Protein AF-A0AAU5UPC1-F1 (afdb_monomer_lite)

Radius of gyration: 25.75 Å; chains: 1; bounding box: 54×35×97 Å

pLDDT: mean 83.38, std 19.71, range [31.41, 98.69]

Secondary structure (DSSP, 8-state):
---HHHHHHTTEEE-SSSSEEETTSSHHHHHHHHHHTHHHHHHHHSS-HHHHHHHHS--PPP---------------------------------PPPHHHHHHHHHHHHHHHHHHHHHHHTTTSPPPGGGTTTPPPHHHHHHHHHHHHHTT-SEEEEE-TTS-EEEEE------HHHHHHHHHHHHHHHHHTSGGGGGEEE--STT---EEE-SSTT--SSSHHHHHHHHHHHHHHHHH--

Structure (mmCIF, N/CA/C/O backbone):
data_AF-A0AAU5UPC1-F1
#
_entry.id   AF-A0AAU5UPC1-F1
#
loop_
_atom_site.group_PDB
_atom_site.id
_atom_site.type_symbol
_atom_site.label_atom_id
_atom_site.label_alt_id
_atom_site.label_comp_id
_atom_site.label_asym_id
_atom_site.label_entity_id
_atom_site.label_seq_id
_atom_site.pdbx_PDB_ins_code
_atom_site.Cartn_x
_atom_site.Cartn_y
_atom_site.Cartn_z
_atom_site.occupancy
_atom_site.B_iso_or_equiv
_atom_site.auth_seq_id
_atom_site.auth_comp_id
_atom_site.auth_asym_id
_atom_site.auth_atom_id
_atom_site.pdbx_PDB_model_num
ATOM 1 N N . MET A 1 1 ? -13.562 3.501 -3.422 1.00 70.81 1 MET A N 1
ATOM 2 C CA . MET A 1 1 ? -12.769 2.306 -3.068 1.00 70.81 1 MET A CA 1
ATOM 3 C C . MET A 1 1 ? -11.368 2.803 -2.852 1.00 70.81 1 MET A C 1
ATOM 5 O O . MET A 1 1 ? -10.776 3.317 -3.797 1.00 70.81 1 MET A O 1
ATOM 9 N N . SER A 1 2 ? -10.872 2.674 -1.628 1.00 82.94 2 SER A N 1
ATOM 10 C CA . SER A 1 2 ? -9.594 3.266 -1.262 1.00 82.94 2 SER A CA 1
ATOM 11 C C . SER A 1 2 ? -8.448 2.665 -2.067 1.00 82.94 2 SER A C 1
ATOM 13 O O . SER A 1 2 ? -8.321 1.445 -2.197 1.00 82.94 2 SER A O 1
ATOM 15 N N . THR A 1 3 ? -7.571 3.534 -2.568 1.00 91.19 3 THR A N 1
ATOM 16 C CA . THR A 1 3 ? -6.349 3.154 -3.284 1.00 91.19 3 THR A CA 1
ATOM 17 C C . THR A 1 3 ? -5.162 2.890 -2.351 1.00 91.19 3 THR A C 1
ATOM 19 O O . THR A 1 3 ? -4.040 2.744 -2.833 1.00 91.19 3 THR A O 1
ATOM 22 N N . LEU A 1 4 ? -5.378 2.798 -1.034 1.00 96.12 4 LEU A N 1
ATOM 23 C CA . LEU A 1 4 ? -4.320 2.710 -0.021 1.00 96.12 4 LEU A CA 1
ATOM 24 C C . LEU A 1 4 ? -3.355 1.538 -0.221 1.00 96.12 4 LEU A C 1
ATOM 26 O O . LEU A 1 4 ? -2.138 1.734 -0.212 1.00 96.12 4 LEU A O 1
ATOM 30 N N . ALA A 1 5 ? -3.862 0.329 -0.473 1.00 95.12 5 ALA A N 1
ATOM 31 C CA . ALA A 1 5 ? -3.009 -0.826 -0.764 1.00 95.12 5 ALA A CA 1
ATOM 32 C C . ALA A 1 5 ? -2.104 -0.579 -1.987 1.00 95.12 5 ALA A C 1
ATOM 34 O O . ALA A 1 5 ? -0.923 -0.933 -2.000 1.00 95.12 5 ALA A O 1
ATOM 35 N N . PHE A 1 6 ? -2.645 0.085 -3.009 1.00 93.81 6 PHE A N 1
ATOM 36 C CA . PHE A 1 6 ? -1.906 0.431 -4.215 1.00 93.81 6 PHE A CA 1
ATOM 37 C C . PHE A 1 6 ? -0.865 1.531 -3.955 1.00 93.81 6 PHE A C 1
ATOM 39 O O . PHE A 1 6 ? 0.280 1.402 -4.395 1.00 93.81 6 PHE A O 1
ATOM 46 N N . ALA A 1 7 ? -1.226 2.573 -3.200 1.00 96.00 7 ALA A N 1
ATOM 47 C CA . ALA A 1 7 ? -0.320 3.644 -2.790 1.00 96.00 7 ALA A CA 1
ATOM 48 C C . ALA A 1 7 ? 0.867 3.093 -1.985 1.00 96.00 7 ALA A C 1
ATOM 50 O O . ALA A 1 7 ? 2.016 3.440 -2.266 1.00 96.00 7 ALA A O 1
ATOM 51 N N . LEU A 1 8 ? 0.611 2.156 -1.064 1.00 97.81 8 LEU A N 1
ATOM 52 C CA . LEU A 1 8 ? 1.658 1.494 -0.292 1.00 97.81 8 LEU A CA 1
ATOM 53 C C . LEU A 1 8 ? 2.570 0.644 -1.185 1.00 97.81 8 LEU A C 1
ATOM 55 O O . LEU A 1 8 ? 3.794 0.747 -1.097 1.00 97.81 8 LEU A O 1
ATOM 59 N N . ALA A 1 9 ? 2.006 -0.164 -2.088 1.00 96.56 9 ALA A N 1
ATOM 60 C CA . ALA A 1 9 ? 2.795 -0.947 -3.039 1.00 96.56 9 ALA A CA 1
ATOM 61 C C . ALA A 1 9 ? 3.670 -0.058 -3.946 1.00 96.56 9 ALA A C 1
ATOM 63 O O . ALA A 1 9 ? 4.768 -0.469 -4.334 1.00 96.56 9 ALA A O 1
ATOM 64 N N . ALA A 1 10 ? 3.207 1.157 -4.262 1.00 95.31 10 ALA A N 1
ATOM 65 C CA . ALA A 1 10 ? 3.889 2.133 -5.109 1.00 95.31 10 ALA A CA 1
ATOM 66 C C . ALA A 1 10 ? 5.022 2.915 -4.414 1.00 95.31 10 ALA A C 1
ATOM 68 O O . ALA A 1 10 ? 5.717 3.681 -5.088 1.00 95.31 10 ALA A O 1
ATOM 69 N N . THR A 1 11 ? 5.257 2.697 -3.113 1.00 96.56 11 THR A N 1
ATOM 70 C CA . THR A 1 11 ? 6.424 3.252 -2.396 1.00 96.56 11 THR A CA 1
ATOM 71 C C . THR A 1 11 ? 7.754 2.689 -2.902 1.00 96.56 11 THR A C 1
ATOM 73 O O . THR A 1 11 ? 8.780 3.345 -2.772 1.00 96.56 11 THR A O 1
ATOM 76 N N . ILE A 1 12 ? 7.735 1.529 -3.567 1.00 94.50 12 ILE A N 1
ATOM 77 C CA . ILE A 1 12 ? 8.859 1.021 -4.359 1.00 94.50 12 ILE A CA 1
ATOM 78 C C . ILE A 1 12 ? 8.721 1.523 -5.799 1.00 94.50 12 ILE A C 1
ATOM 80 O O . ILE A 1 12 ? 7.792 1.148 -6.526 1.00 94.50 12 ILE A O 1
ATOM 84 N N . LYS A 1 13 ? 9.664 2.359 -6.240 1.00 91.00 13 LYS A N 1
ATOM 85 C CA . LYS A 1 13 ? 9.679 2.951 -7.587 1.00 91.00 13 LYS A CA 1
ATOM 86 C C . LYS A 1 13 ? 11.094 2.988 -8.160 1.00 91.00 13 LYS A C 1
ATOM 88 O O . LYS A 1 13 ? 12.065 2.796 -7.451 1.00 91.00 13 LYS A O 1
ATOM 93 N N . HIS A 1 14 ? 11.224 3.226 -9.460 1.00 87.19 14 HIS A N 1
ATOM 94 C CA . HIS A 1 14 ? 12.537 3.478 -10.059 1.00 87.19 14 HIS A CA 1
ATOM 95 C C . HIS A 1 14 ? 13.006 4.897 -9.697 1.00 87.19 14 HIS A C 1
ATOM 97 O O . HIS A 1 14 ? 12.183 5.815 -9.693 1.00 87.19 14 HIS A O 1
ATOM 103 N N . ASP A 1 15 ? 14.299 5.075 -9.427 1.00 84.62 15 ASP A N 1
ATOM 104 C CA . ASP A 1 15 ? 14.900 6.357 -9.009 1.00 84.62 15 ASP A CA 1
ATOM 105 C C . ASP A 1 15 ? 15.144 7.345 -10.168 1.00 84.62 15 ASP A C 1
ATOM 107 O O . ASP A 1 15 ? 15.276 8.543 -9.959 1.00 84.62 15 ASP A O 1
ATOM 111 N N . GLY A 1 16 ? 15.172 6.843 -11.403 1.00 80.25 16 GLY A N 1
ATOM 112 C CA . GLY A 1 16 ? 15.468 7.618 -12.616 1.00 80.25 16 GLY A CA 1
ATOM 113 C C . GLY A 1 16 ? 16.895 7.423 -13.137 1.00 80.25 16 GLY A C 1
ATOM 114 O O . GLY A 1 16 ? 17.142 7.665 -14.315 1.00 80.25 16 GLY A O 1
ATOM 115 N N . HIS A 1 17 ? 17.788 6.872 -12.317 1.00 77.25 17 HIS A N 1
ATOM 116 C CA . HIS A 1 17 ? 19.209 6.649 -12.598 1.00 77.25 17 HIS A CA 1
ATOM 117 C C . HIS A 1 17 ? 19.568 5.176 -12.828 1.00 77.25 17 HIS A C 1
ATOM 119 O O . HIS A 1 17 ? 20.690 4.856 -13.209 1.00 77.25 17 HIS A O 1
ATOM 125 N N . GLY A 1 18 ? 18.605 4.269 -12.686 1.00 72.88 18 GLY A N 1
ATOM 126 C CA . GLY A 1 18 ? 18.792 2.843 -12.952 1.00 72.88 18 GLY A CA 1
ATOM 127 C C . GLY A 1 18 ? 18.599 1.965 -11.726 1.00 72.88 18 GLY A C 1
ATOM 128 O O . GLY A 1 18 ? 18.645 0.745 -11.877 1.00 72.88 18 GLY A O 1
ATOM 129 N N . GLY A 1 19 ? 18.384 2.572 -10.559 1.00 84.12 19 GLY A N 1
ATOM 130 C CA . GLY A 1 19 ? 18.129 1.905 -9.296 1.00 84.12 19 GLY A CA 1
ATOM 131 C C . GLY A 1 19 ? 16.660 1.940 -8.883 1.00 84.12 19 GLY A C 1
ATOM 132 O O . GLY A 1 19 ? 15.756 2.377 -9.608 1.00 84.12 19 GLY A O 1
ATOM 133 N N . ILE A 1 20 ? 16.424 1.424 -7.682 1.00 88.56 20 ILE A N 1
ATOM 134 C CA . ILE A 1 20 ? 15.119 1.384 -7.032 1.00 88.56 20 ILE A CA 1
ATOM 135 C C . ILE A 1 20 ? 15.171 2.348 -5.850 1.00 88.56 20 ILE A C 1
ATOM 137 O O . ILE A 1 20 ? 16.032 2.223 -4.986 1.00 88.56 20 ILE A O 1
ATOM 141 N N . ALA A 1 21 ? 14.234 3.288 -5.822 1.00 91.56 21 ALA A N 1
ATOM 142 C CA . ALA A 1 21 ? 13.962 4.138 -4.678 1.00 91.56 21 ALA A CA 1
ATOM 143 C C . ALA A 1 21 ? 12.874 3.504 -3.807 1.00 91.56 21 ALA A C 1
ATOM 145 O O . ALA A 1 21 ? 11.845 3.035 -4.315 1.00 91.56 21 ALA A O 1
ATOM 146 N N . ASP A 1 22 ? 13.100 3.551 -2.501 1.00 95.06 22 ASP A N 1
ATOM 147 C CA . ASP A 1 22 ? 12.154 3.153 -1.472 1.00 95.06 22 ASP A CA 1
ATOM 148 C C . ASP A 1 22 ? 11.671 4.404 -0.722 1.00 95.06 22 ASP A C 1
ATOM 150 O O . ASP A 1 22 ? 12.455 5.072 -0.058 1.00 95.06 22 ASP A O 1
ATOM 154 N N . LEU A 1 23 ? 10.384 4.738 -0.850 1.00 95.75 23 LEU A N 1
ATOM 155 C CA . LEU A 1 23 ? 9.760 5.868 -0.146 1.00 95.75 23 LEU A CA 1
ATOM 156 C C . LEU A 1 23 ? 9.463 5.589 1.332 1.00 95.75 23 LEU A C 1
ATOM 158 O O . LEU A 1 23 ? 8.892 6.437 1.999 1.00 95.75 23 LEU A O 1
ATOM 162 N N . LEU A 1 24 ? 9.810 4.405 1.825 1.00 96.88 24 LEU A N 1
ATOM 163 C CA . LEU A 1 24 ? 9.784 4.028 3.233 1.00 96.88 24 LEU A CA 1
ATOM 164 C C . LEU A 1 24 ? 11.199 3.619 3.668 1.00 96.88 24 LEU A C 1
ATOM 166 O O . LEU A 1 24 ? 11.357 2.650 4.404 1.00 96.88 24 LEU A O 1
ATOM 170 N N . ALA A 1 25 ? 12.245 4.280 3.159 1.00 95.62 25 ALA A N 1
ATOM 171 C CA . ALA A 1 25 ? 13.626 3.929 3.491 1.00 95.62 25 ALA A CA 1
ATOM 172 C C . ALA A 1 25 ? 13.947 4.182 4.973 1.00 95.62 25 ALA A C 1
ATOM 174 O O . ALA A 1 25 ? 14.698 3.416 5.577 1.00 95.62 25 ALA A O 1
ATOM 175 N N . THR A 1 26 ? 13.352 5.219 5.565 1.00 96.81 26 THR A N 1
ATOM 176 C CA . THR A 1 26 ? 13.566 5.611 6.964 1.00 96.81 26 THR A CA 1
ATOM 177 C C . THR A 1 26 ? 12.246 5.787 7.727 1.00 96.81 26 THR A C 1
ATOM 179 O O . THR A 1 26 ? 11.191 5.942 7.101 1.00 96.81 26 THR A O 1
ATOM 182 N N . PRO A 1 27 ? 12.281 5.834 9.075 1.00 97.12 27 PRO A N 1
ATOM 183 C CA . PRO A 1 27 ? 11.110 6.197 9.871 1.00 97.12 27 PRO A CA 1
ATOM 184 C C . PRO A 1 27 ? 10.522 7.568 9.522 1.00 97.12 27 PRO A C 1
ATOM 186 O O . PRO A 1 27 ? 9.303 7.710 9.460 1.00 97.12 27 PRO A O 1
ATOM 189 N N . ALA A 1 28 ? 11.368 8.553 9.205 1.00 96.50 28 ALA A N 1
ATOM 190 C CA . ALA A 1 28 ? 10.919 9.880 8.785 1.00 96.50 28 ALA A CA 1
ATOM 191 C C . ALA A 1 28 ? 10.176 9.840 7.438 1.00 96.50 28 ALA A C 1
ATOM 193 O O . ALA A 1 28 ? 9.124 10.463 7.294 1.00 96.50 28 ALA A O 1
ATOM 194 N N . ASP A 1 29 ? 10.668 9.058 6.471 1.00 97.25 29 ASP A N 1
ATOM 195 C CA . ASP A 1 29 ? 9.979 8.878 5.186 1.00 97.25 29 ASP A CA 1
ATOM 196 C C . ASP A 1 29 ? 8.626 8.173 5.369 1.00 97.25 29 ASP A C 1
ATOM 198 O O . ASP A 1 29 ? 7.638 8.522 4.720 1.00 97.25 29 ASP A O 1
ATOM 202 N N . ALA A 1 30 ? 8.561 7.204 6.288 1.00 97.44 30 ALA A N 1
ATOM 203 C CA . ALA A 1 30 ? 7.322 6.517 6.629 1.00 97.44 30 ALA A CA 1
ATOM 204 C C . ALA A 1 30 ? 6.291 7.457 7.270 1.00 97.44 30 ALA A C 1
ATOM 206 O O . ALA A 1 30 ? 5.119 7.415 6.891 1.00 97.44 30 ALA A O 1
ATOM 207 N N . ALA A 1 31 ? 6.720 8.334 8.182 1.00 96.06 31 ALA A N 1
ATOM 208 C CA . ALA A 1 31 ? 5.863 9.363 8.766 1.00 96.06 31 ALA A CA 1
ATOM 209 C C . ALA A 1 31 ? 5.331 10.330 7.692 1.00 96.06 31 ALA A C 1
ATOM 211 O O . ALA A 1 31 ? 4.120 10.523 7.585 1.00 96.06 31 ALA A O 1
ATOM 212 N N . ALA A 1 32 ? 6.207 10.838 6.818 1.00 97.25 32 ALA A N 1
ATOM 213 C CA . ALA A 1 32 ? 5.814 11.719 5.718 1.00 97.25 32 ALA A CA 1
ATOM 214 C C . ALA A 1 32 ? 4.836 11.043 4.738 1.00 97.25 32 ALA A C 1
ATOM 216 O O . ALA A 1 32 ? 3.915 11.679 4.224 1.00 97.25 32 ALA A O 1
ATOM 217 N N . TRP A 1 33 ? 5.006 9.742 4.475 1.00 97.25 33 TRP A N 1
ATOM 218 C CA . TRP A 1 33 ? 4.062 8.981 3.658 1.00 97.25 33 TRP A CA 1
ATOM 219 C C . TRP A 1 33 ? 2.692 8.848 4.337 1.00 97.25 33 TRP A C 1
ATOM 221 O O . TRP A 1 33 ? 1.673 9.029 3.671 1.00 97.25 33 TRP A O 1
ATOM 231 N N . LEU A 1 34 ? 2.649 8.571 5.646 1.00 96.31 34 LEU A N 1
ATOM 232 C CA . LEU A 1 34 ? 1.397 8.465 6.405 1.00 96.31 34 LEU A CA 1
ATOM 233 C C . LEU A 1 34 ? 0.611 9.777 6.408 1.00 96.31 34 LEU A C 1
ATOM 235 O O . LEU A 1 34 ? -0.602 9.753 6.203 1.00 96.31 34 LEU A O 1
ATOM 239 N N . GLU A 1 35 ? 1.293 10.911 6.580 1.00 94.88 35 GLU A N 1
ATOM 240 C CA . GLU A 1 35 ? 0.679 12.241 6.481 1.00 94.88 35 GLU A CA 1
ATOM 241 C C . GLU A 1 35 ? 0.009 12.452 5.118 1.00 94.88 35 GLU A C 1
ATOM 243 O O . GLU A 1 35 ? -1.133 12.898 5.045 1.00 94.88 35 GLU A O 1
ATOM 248 N N . GLN A 1 36 ? 0.665 12.037 4.031 1.00 95.81 36 GLN A N 1
ATOM 249 C CA . GLN A 1 36 ? 0.116 12.151 2.676 1.00 95.81 36 GLN A CA 1
ATOM 250 C C . GLN A 1 36 ? -1.081 11.226 2.408 1.00 95.81 36 GLN A C 1
ATOM 252 O O . GLN A 1 36 ? -1.812 11.461 1.448 1.00 95.81 36 GLN A O 1
ATOM 257 N N . GLN A 1 37 ? -1.268 10.153 3.187 1.00 95.81 37 GLN A N 1
ATOM 258 C CA . GLN A 1 37 ? -2.347 9.176 2.972 1.00 95.81 37 GLN A CA 1
ATOM 259 C C . GLN A 1 37 ? -3.528 9.325 3.947 1.00 95.81 37 GLN A C 1
ATOM 261 O O . GLN A 1 37 ? -4.410 8.464 3.944 1.00 95.81 37 GLN A O 1
ATOM 266 N N . GLN A 1 38 ? -3.585 10.380 4.770 1.00 92.75 38 GLN A N 1
ATOM 267 C CA . GLN A 1 38 ? -4.635 10.546 5.790 1.00 92.75 38 GLN A CA 1
ATOM 268 C C . GLN A 1 38 ? -6.059 10.409 5.224 1.00 92.75 38 GLN A C 1
ATOM 270 O O . GLN A 1 38 ? -6.868 9.676 5.796 1.00 92.75 38 GLN A O 1
ATOM 275 N N . ASP A 1 39 ? -6.339 11.003 4.062 1.00 93.12 39 ASP A N 1
ATOM 276 C CA . ASP A 1 39 ? -7.654 10.916 3.411 1.00 93.12 39 ASP A CA 1
ATOM 277 C C . ASP A 1 39 ? -8.010 9.484 2.989 1.00 93.12 39 ASP A C 1
ATOM 279 O O . ASP A 1 39 ? -9.147 9.037 3.142 1.00 93.12 39 ASP A O 1
ATOM 283 N N . GLN A 1 40 ? -7.027 8.716 2.512 1.00 93.25 40 GLN A N 1
ATOM 284 C CA . GLN A 1 40 ? -7.246 7.318 2.135 1.00 93.25 40 GLN A CA 1
ATOM 285 C C . GLN A 1 40 ? -7.512 6.434 3.352 1.00 93.25 40 GLN A C 1
ATOM 287 O O . GLN A 1 40 ? -8.270 5.468 3.247 1.00 93.25 40 GLN A O 1
ATOM 292 N N . PHE A 1 41 ? -6.901 6.747 4.499 1.00 93.50 41 PHE A N 1
ATOM 293 C CA . PHE A 1 41 ? -7.231 6.085 5.758 1.00 93.50 41 PHE A CA 1
ATOM 294 C C . PHE A 1 41 ? -8.639 6.444 6.223 1.00 93.50 41 PHE A C 1
ATOM 296 O O . PHE A 1 41 ? -9.357 5.548 6.659 1.00 93.50 41 PHE A O 1
ATOM 303 N N . VAL A 1 42 ? -9.065 7.701 6.084 1.00 92.00 42 VAL A N 1
ATOM 304 C CA . VAL A 1 42 ? -10.438 8.116 6.410 1.00 92.00 42 VAL A CA 1
ATOM 305 C C . VAL A 1 42 ? -11.450 7.375 5.535 1.00 92.00 42 VAL A C 1
ATOM 307 O O . VAL A 1 42 ? -12.442 6.885 6.064 1.00 92.00 42 VAL A O 1
ATOM 310 N N . GLU A 1 43 ? -11.181 7.194 4.237 1.00 91.69 43 GLU A N 1
ATOM 311 C CA . GLU A 1 43 ? -12.063 6.420 3.347 1.00 91.69 43 GLU A CA 1
ATOM 312 C C . GLU A 1 43 ? -12.241 4.963 3.817 1.00 91.69 43 GLU A C 1
ATOM 314 O O . GLU A 1 43 ? -13.340 4.419 3.742 1.00 91.69 43 GLU A O 1
ATOM 319 N N . VAL A 1 44 ? -11.182 4.325 4.330 1.00 91.19 44 VAL A N 1
ATOM 320 C CA . VAL A 1 44 ? -11.239 2.927 4.807 1.00 91.19 44 VAL A CA 1
ATOM 321 C C . VAL A 1 44 ? -11.849 2.819 6.206 1.00 91.19 44 VAL A C 1
ATOM 323 O O . VAL A 1 44 ? -12.615 1.900 6.504 1.00 91.19 44 VAL A O 1
ATOM 326 N N . LEU A 1 45 ? -11.469 3.727 7.102 1.00 88.62 45 LEU A N 1
ATOM 327 C CA . LEU A 1 45 ? -11.835 3.675 8.516 1.00 88.62 45 LEU A CA 1
ATOM 328 C C . LEU A 1 45 ? -13.175 4.367 8.802 1.00 88.62 45 LEU A C 1
ATOM 330 O O . LEU A 1 45 ? -13.743 4.168 9.872 1.00 88.62 45 LEU A O 1
ATOM 334 N N . GLY A 1 46 ? -13.684 5.165 7.862 1.00 86.94 46 GLY A N 1
ATOM 335 C CA . GLY A 1 46 ? -14.884 5.991 8.014 1.00 86.94 46 GLY A CA 1
ATOM 336 C C . GLY A 1 46 ? -14.681 7.239 8.881 1.00 86.94 46 GLY A C 1
ATOM 337 O O . GLY A 1 46 ? -15.624 7.998 9.072 1.00 86.94 46 GLY A O 1
ATOM 338 N N . ARG A 1 47 ? -13.477 7.443 9.434 1.00 85.62 47 ARG A N 1
ATOM 339 C CA . ARG A 1 47 ? -13.090 8.583 10.283 1.00 85.62 47 ARG A CA 1
ATOM 340 C C . ARG A 1 47 ? -11.560 8.722 10.361 1.00 85.62 47 ARG A C 1
ATOM 342 O O . ARG A 1 47 ? -10.854 7.763 10.037 1.00 85.62 47 ARG A O 1
ATOM 349 N N . PRO A 1 48 ? -11.021 9.867 10.816 1.00 87.81 48 PRO A N 1
ATOM 350 C CA . PRO A 1 48 ? -9.585 10.045 11.036 1.00 87.81 48 PRO A CA 1
ATOM 351 C C . PRO A 1 48 ? -8.974 8.999 11.984 1.00 87.81 48 PRO A C 1
ATOM 353 O O . PRO A 1 48 ? -9.578 8.624 12.989 1.00 87.81 48 PRO A O 1
ATOM 356 N N . LEU A 1 49 ? -7.725 8.587 11.728 1.00 84.12 49 LEU A N 1
ATOM 357 C CA . LEU A 1 49 ? -6.976 7.618 12.555 1.00 84.12 49 LEU A CA 1
ATOM 358 C C . LEU A 1 49 ? -6.957 7.990 14.049 1.00 84.12 49 LEU A C 1
ATOM 360 O O . LEU A 1 49 ? -7.184 7.139 14.909 1.00 84.12 49 LEU A O 1
ATOM 364 N N . ALA A 1 50 ? -6.733 9.271 14.358 1.00 82.50 50 ALA A N 1
ATOM 365 C CA . ALA A 1 50 ? -6.711 9.764 15.734 1.00 82.50 50 ALA A CA 1
ATOM 366 C C . ALA A 1 50 ? -8.074 9.613 16.434 1.00 82.50 50 ALA A C 1
ATOM 368 O O . ALA A 1 50 ? -8.133 9.335 17.631 1.00 82.50 50 ALA A O 1
ATOM 369 N N . GLU A 1 51 ? -9.177 9.776 15.698 1.00 81.62 51 GLU A N 1
ATOM 370 C CA . GLU A 1 51 ? -10.532 9.550 16.209 1.00 81.62 51 GLU A CA 1
ATOM 371 C C . GLU A 1 51 ? -10.836 8.067 16.360 1.00 81.62 51 GLU A C 1
ATOM 373 O O . GLU A 1 51 ? -11.426 7.666 17.363 1.00 81.62 51 GLU A O 1
ATOM 378 N N . GLN A 1 52 ? -10.397 7.244 15.408 1.00 81.25 52 GLN A N 1
ATOM 379 C CA . GLN A 1 52 ? -10.570 5.798 15.467 1.00 81.25 52 GLN A CA 1
ATOM 380 C C . GLN A 1 52 ? -9.927 5.205 16.729 1.00 81.25 52 GLN A C 1
ATOM 382 O O . GLN A 1 52 ? -10.554 4.383 17.401 1.00 81.25 52 GLN A O 1
ATOM 387 N N . ALA A 1 53 ? -8.730 5.667 17.101 1.00 77.94 53 ALA A N 1
ATOM 388 C CA . ALA A 1 53 ? -8.053 5.246 18.329 1.00 77.94 53 ALA A CA 1
ATOM 389 C C . ALA A 1 53 ? -8.876 5.555 19.591 1.00 77.94 53 ALA A C 1
ATOM 391 O O . ALA A 1 53 ? -9.011 4.704 20.468 1.00 77.94 53 ALA A O 1
ATOM 392 N N . ARG A 1 54 ? -9.500 6.739 19.659 1.00 75.75 54 ARG A N 1
ATOM 393 C CA . ARG A 1 54 ? -10.332 7.146 20.805 1.00 75.75 54 ARG A CA 1
ATOM 394 C C . ARG A 1 54 ? -11.598 6.303 20.954 1.00 75.75 54 ARG A C 1
ATOM 396 O O . ARG A 1 54 ? -11.979 5.982 22.073 1.00 75.75 54 ARG A O 1
ATOM 403 N N . HIS A 1 55 ? -12.233 5.938 19.842 1.00 68.88 55 HIS A N 1
ATOM 404 C CA . HIS A 1 55 ? -13.475 5.156 19.847 1.00 68.88 55 HIS A CA 1
ATOM 405 C C . HIS A 1 55 ? -13.251 3.662 20.096 1.00 68.88 55 HIS A C 1
ATOM 407 O O . HIS A 1 55 ? -14.125 2.994 20.643 1.00 68.88 55 HIS A O 1
ATOM 413 N N . SER A 1 56 ? -12.093 3.143 19.681 1.00 64.38 56 SER A N 1
ATOM 414 C CA . SER A 1 56 ? -11.742 1.724 19.814 1.00 64.38 56 SER A CA 1
ATOM 415 C C . SER A 1 56 ? -11.174 1.383 21.195 1.00 64.38 56 SER A C 1
ATOM 417 O O . SER A 1 56 ? -11.044 0.205 21.530 1.00 64.38 56 SER A O 1
ATOM 419 N N . ALA A 1 57 ? -10.834 2.392 22.007 1.00 60.69 57 ALA A N 1
ATOM 420 C CA . ALA A 1 57 ? -10.424 2.182 23.386 1.00 60.69 57 ALA A CA 1
ATOM 421 C C . ALA A 1 57 ? -11.553 1.460 24.143 1.00 60.69 57 ALA A C 1
ATOM 423 O O . ALA A 1 57 ? -12.702 1.913 24.085 1.00 60.69 57 ALA A O 1
ATOM 424 N N . PRO A 1 58 ? -11.267 0.347 24.848 1.00 54.62 58 PRO A N 1
ATOM 425 C CA . PRO A 1 58 ? -12.278 -0.313 25.654 1.00 54.62 58 PRO A CA 1
ATOM 426 C C . PRO A 1 58 ? -12.840 0.717 26.626 1.00 54.62 58 PRO A C 1
ATOM 428 O O . PRO A 1 58 ? -12.128 1.249 27.479 1.00 54.62 58 PRO A O 1
ATOM 431 N N . ARG A 1 59 ? -14.127 1.032 26.471 1.00 52.91 59 ARG A N 1
ATOM 432 C CA . ARG A 1 59 ? -14.838 1.858 27.435 1.00 52.91 59 ARG A CA 1
ATOM 433 C C . ARG A 1 59 ? -14.737 1.101 28.753 1.00 52.91 59 ARG A C 1
ATOM 435 O O . ARG A 1 59 ? -15.208 -0.036 28.824 1.00 52.91 59 ARG A O 1
ATOM 442 N N . ALA A 1 60 ? -14.055 1.684 29.744 1.00 47.97 60 ALA A N 1
ATOM 443 C CA . ALA A 1 60 ? -13.978 1.091 31.073 1.00 47.97 60 ALA A CA 1
ATOM 444 C C . ALA A 1 60 ? -15.402 0.676 31.465 1.00 47.97 60 ALA A C 1
ATOM 446 O O . ALA A 1 60 ? -16.325 1.470 31.221 1.00 47.97 60 ALA A O 1
ATOM 447 N N . PRO A 1 61 ? -15.618 -0.552 31.976 1.00 45.31 61 PRO A N 1
ATOM 448 C CA . PRO A 1 61 ? -16.939 -0.917 32.452 1.00 45.31 61 PRO A CA 1
ATOM 449 C C . PRO A 1 61 ? -17.356 0.191 33.410 1.00 45.31 61 PRO A C 1
ATOM 451 O O . PRO A 1 61 ? -16.594 0.530 34.319 1.00 45.31 61 PRO A O 1
ATOM 454 N N . ALA A 1 62 ? -18.499 0.829 33.132 1.00 46.66 62 ALA A N 1
ATOM 455 C CA . ALA A 1 62 ? -19.061 1.802 34.052 1.00 46.66 62 ALA A CA 1
ATOM 456 C C . ALA A 1 62 ? -19.063 1.107 35.407 1.00 46.66 62 ALA A C 1
ATOM 458 O O . ALA A 1 62 ? -19.628 0.015 35.505 1.00 46.66 62 ALA A O 1
ATOM 459 N N . ALA A 1 63 ? -18.324 1.660 36.375 1.00 43.38 63 ALA A N 1
ATOM 460 C CA . ALA A 1 63 ? -18.255 1.100 37.710 1.00 43.38 63 ALA A CA 1
ATOM 461 C C . ALA A 1 63 ? -19.701 0.854 38.123 1.00 43.38 63 ALA A C 1
ATOM 463 O O . ALA A 1 63 ? -20.484 1.802 38.210 1.00 43.38 63 ALA A O 1
ATOM 464 N N . ALA A 1 64 ? -20.079 -0.420 38.232 1.00 46.16 64 ALA A N 1
ATOM 465 C CA . ALA A 1 64 ? -21.387 -0.770 38.728 1.00 46.16 64 ALA A CA 1
ATOM 466 C C . ALA A 1 64 ? -21.454 -0.108 40.101 1.00 46.16 64 ALA A C 1
ATOM 468 O O . ALA A 1 64 ? -20.658 -0.443 40.979 1.00 46.16 64 ALA A O 1
ATOM 469 N N . ALA A 1 65 ? -22.313 0.901 40.241 1.00 44.91 65 ALA A N 1
ATOM 470 C CA . ALA A 1 65 ? -22.656 1.465 41.529 1.00 44.91 65 ALA A CA 1
ATOM 471 C C . ALA A 1 65 ? -23.323 0.329 42.310 1.00 44.91 65 ALA A C 1
ATOM 473 O O . ALA A 1 65 ? -24.510 0.052 42.159 1.00 44.91 65 ALA A O 1
ATOM 474 N N . GLY A 1 66 ? -22.495 -0.438 43.014 1.00 41.44 66 GLY A N 1
ATOM 475 C CA . GLY A 1 66 ? -22.914 -1.506 43.893 1.00 41.44 66 GLY A CA 1
ATOM 476 C C . GLY A 1 66 ? -23.325 -0.887 45.212 1.00 41.44 66 GLY A C 1
ATOM 477 O O . GLY A 1 66 ? -22.483 -0.689 46.083 1.00 41.44 66 GLY A O 1
ATOM 478 N N . ASP A 1 67 ? -24.611 -0.591 45.350 1.00 41.22 67 ASP A N 1
ATOM 479 C CA . ASP A 1 67 ? -25.237 -0.430 46.656 1.00 41.22 67 ASP A CA 1
ATOM 480 C C . ASP A 1 67 ? -25.472 -1.829 47.250 1.00 41.22 67 ASP A C 1
ATOM 482 O O . ASP A 1 67 ? -26.317 -2.588 46.774 1.00 41.22 67 ASP A O 1
ATOM 486 N N . GLY A 1 68 ? -24.707 -2.200 48.281 1.00 36.97 68 GLY A N 1
ATOM 487 C CA . GLY A 1 68 ? -24.951 -3.430 49.045 1.00 36.97 68 GLY A CA 1
ATOM 488 C C . GLY A 1 68 ? -23.843 -3.775 50.052 1.00 36.97 68 GLY A C 1
ATOM 489 O O . GLY A 1 68 ? -22.681 -3.833 49.656 1.00 36.97 68 GLY A O 1
ATOM 490 N N . PRO A 1 69 ? -24.159 -3.991 51.347 1.00 46.56 69 PRO A N 1
ATOM 491 C CA . PRO A 1 69 ? -23.198 -3.862 52.439 1.00 46.56 69 PRO A CA 1
ATOM 492 C C . PRO A 1 69 ? -22.361 -5.119 52.711 1.00 46.56 69 PRO A C 1
ATOM 494 O O . PRO A 1 69 ? -22.764 -6.253 52.463 1.00 46.56 69 PRO A O 1
ATOM 497 N N . ALA A 1 70 ? -21.188 -4.865 53.293 1.00 46.09 70 ALA A N 1
ATOM 498 C CA . ALA A 1 70 ? -20.207 -5.840 53.738 1.00 46.09 70 ALA A CA 1
ATOM 499 C C . ALA A 1 70 ? -20.704 -6.699 54.912 1.00 46.09 70 ALA A C 1
ATOM 501 O O . ALA A 1 70 ? -21.237 -6.182 55.895 1.00 46.09 70 ALA A O 1
ATOM 502 N N . THR A 1 71 ? -20.403 -7.998 54.864 1.00 40.66 71 THR A N 1
ATOM 503 C CA . THR A 1 71 ? -20.374 -8.863 56.048 1.00 40.66 71 THR A CA 1
ATOM 504 C C . THR A 1 71 ? -19.037 -9.585 56.123 1.00 40.66 71 THR A C 1
ATOM 506 O O . THR A 1 71 ? -18.674 -10.349 55.229 1.00 40.66 71 THR A O 1
ATOM 509 N N . SER A 1 72 ? -18.314 -9.311 57.203 1.00 41.00 72 SER A N 1
ATOM 510 C CA . SER A 1 72 ? -17.009 -9.864 57.552 1.00 41.00 72 SER A CA 1
ATOM 511 C C . SER A 1 72 ? -17.128 -11.247 58.204 1.00 41.00 72 SER A C 1
ATOM 513 O O . SER A 1 72 ? -18.036 -11.482 58.998 1.00 41.00 72 SER A O 1
ATOM 515 N N . GLY A 1 73 ? -16.144 -12.116 57.964 1.00 33.59 73 GLY A N 1
ATOM 516 C CA . GLY A 1 73 ? -15.895 -13.339 58.736 1.00 33.59 73 GLY A CA 1
ATOM 517 C C . GLY A 1 73 ? -14.466 -13.865 58.494 1.00 33.59 73 GLY A C 1
ATOM 518 O O . GLY A 1 73 ? -14.065 -13.916 57.332 1.00 33.59 73 GLY A O 1
ATOM 519 N N . PRO A 1 74 ? -13.672 -14.210 59.533 1.00 50.12 74 PRO A N 1
ATOM 520 C CA . PRO A 1 74 ? -12.234 -14.485 59.408 1.00 50.12 74 PRO A CA 1
ATOM 521 C C . PRO A 1 74 ? -11.900 -15.991 59.354 1.00 50.12 74 PRO A C 1
ATOM 523 O O . PRO A 1 74 ? -12.675 -16.825 59.817 1.00 50.12 74 PRO A O 1
ATOM 526 N N . GLY A 1 75 ? -10.704 -16.343 58.865 1.00 34.59 75 GLY A N 1
ATOM 527 C CA . GLY A 1 75 ? -10.171 -17.712 58.931 1.00 34.59 75 GLY A CA 1
ATOM 528 C C . GLY A 1 75 ? -8.751 -17.831 58.370 1.00 34.59 75 GLY A C 1
ATOM 529 O O . GLY A 1 75 ? -8.486 -17.377 57.267 1.00 34.59 75 GLY A O 1
ATOM 530 N N . ALA A 1 76 ? -7.836 -18.390 59.159 1.00 35.75 76 ALA A N 1
ATOM 531 C CA . ALA A 1 76 ? -6.386 -18.221 59.074 1.00 35.75 76 ALA A CA 1
ATOM 532 C C . ALA A 1 76 ? -5.601 -19.253 58.222 1.00 35.75 76 ALA A C 1
ATOM 534 O O . ALA A 1 76 ? -6.052 -20.369 58.005 1.00 35.75 76 ALA A O 1
ATOM 535 N N . ALA A 1 77 ? -4.357 -18.848 57.919 1.00 35.50 77 ALA A N 1
ATOM 536 C CA . ALA A 1 77 ? -3.090 -19.602 57.914 1.00 35.50 77 ALA A CA 1
ATOM 537 C C . ALA A 1 77 ? -2.810 -20.722 56.887 1.00 35.50 77 ALA A C 1
ATOM 539 O O . ALA A 1 77 ? -3.499 -21.730 56.789 1.00 35.50 77 ALA A O 1
ATOM 540 N N . GLY A 1 78 ? -1.643 -20.587 56.244 1.00 31.41 78 GLY A N 1
ATOM 541 C CA . GLY A 1 78 ? -0.950 -21.646 55.513 1.00 31.41 78 GLY A CA 1
ATOM 542 C C . GLY A 1 78 ? 0.351 -21.135 54.893 1.00 31.41 78 GLY A C 1
ATOM 543 O O . GLY A 1 78 ? 0.366 -20.710 53.743 1.00 31.41 78 GLY A O 1
ATOM 544 N N . SER A 1 79 ? 1.431 -21.135 55.674 1.00 40.81 79 SER A N 1
ATOM 545 C CA . SER A 1 79 ? 2.799 -20.837 55.235 1.00 40.81 79 SER A CA 1
ATOM 546 C C . SER A 1 79 ? 3.331 -21.924 54.297 1.00 40.81 79 SER A C 1
ATOM 548 O O . SER A 1 79 ? 3.143 -23.102 54.592 1.00 40.81 79 SER A O 1
ATOM 550 N N . ASN A 1 80 ? 4.110 -21.558 53.271 1.00 41.53 80 ASN A N 1
ATOM 551 C CA . ASN A 1 80 ? 5.389 -22.240 53.071 1.00 41.53 80 ASN A CA 1
ATOM 552 C C . ASN A 1 80 ? 6.422 -21.414 52.294 1.00 41.53 80 ASN A C 1
ATOM 554 O O . ASN A 1 80 ? 6.114 -20.701 51.339 1.00 41.53 80 ASN A O 1
ATOM 558 N N . GLU A 1 81 ? 7.652 -21.546 52.772 1.00 34.62 81 GLU A N 1
ATOM 559 C CA . GLU A 1 81 ? 8.877 -20.878 52.364 1.00 34.62 81 GLU A CA 1
ATOM 560 C C . GLU A 1 81 ? 9.443 -21.439 51.051 1.00 34.62 81 GLU A C 1
ATOM 562 O O . GLU A 1 81 ? 9.293 -22.614 50.723 1.00 34.62 81 GLU A O 1
ATOM 567 N N . GLY A 1 82 ? 10.153 -20.584 50.314 1.00 32.75 82 GLY A N 1
ATOM 568 C CA . GLY A 1 82 ? 10.862 -20.955 49.090 1.00 32.75 82 GLY A CA 1
ATOM 569 C C . GLY A 1 82 ? 11.595 -19.771 48.463 1.00 32.75 82 GLY A C 1
ATOM 570 O O . GLY A 1 82 ? 11.433 -19.489 47.279 1.00 32.75 82 GLY A O 1
ATOM 571 N N . ALA A 1 83 ? 12.361 -19.026 49.264 1.00 39.97 83 ALA A N 1
ATOM 572 C CA . ALA A 1 83 ? 13.132 -17.874 48.804 1.00 39.97 83 ALA A CA 1
ATOM 573 C C . ALA A 1 83 ? 14.367 -18.318 47.997 1.00 39.97 83 ALA A C 1
ATOM 575 O O . ALA A 1 83 ? 15.447 -18.540 48.545 1.00 39.97 83 ALA A O 1
ATOM 576 N N . VAL A 1 84 ? 14.228 -18.403 46.673 1.00 45.91 84 VAL A N 1
ATOM 577 C CA . VAL A 1 84 ? 15.373 -18.474 45.756 1.00 45.91 84 VAL A CA 1
ATOM 578 C C . VAL A 1 84 ? 15.900 -17.056 45.535 1.00 45.91 84 VAL A C 1
ATOM 580 O O . VAL A 1 84 ? 15.279 -16.242 44.852 1.00 45.91 84 VAL A O 1
ATOM 583 N N . ARG A 1 85 ? 17.066 -16.751 46.117 1.00 40.66 85 ARG A N 1
ATOM 584 C CA . ARG A 1 85 ? 17.824 -15.525 45.826 1.00 40.66 85 ARG A CA 1
ATOM 585 C C . ARG A 1 85 ? 18.269 -15.543 44.363 1.00 40.66 85 ARG A C 1
ATOM 587 O O . ARG A 1 85 ? 19.129 -16.336 43.989 1.00 40.66 85 ARG A O 1
ATOM 594 N N . ARG A 1 86 ? 17.724 -14.640 43.546 1.00 44.41 86 ARG A N 1
ATOM 595 C CA . ARG A 1 86 ? 18.241 -14.333 42.208 1.00 44.41 86 ARG A CA 1
ATOM 596 C C . ARG A 1 86 ? 19.106 -13.072 42.328 1.00 44.41 86 ARG A C 1
ATOM 598 O O . ARG A 1 86 ? 18.610 -12.023 42.724 1.00 44.41 86 ARG A O 1
ATOM 605 N N . GLY A 1 87 ? 20.412 -13.217 42.092 1.00 36.19 87 GLY A N 1
ATOM 606 C CA . GLY A 1 87 ? 21.378 -12.113 42.117 1.00 36.19 87 GLY A CA 1
ATOM 607 C C . GLY A 1 87 ? 21.107 -11.062 41.029 1.00 36.19 87 GLY A C 1
ATOM 608 O O . GLY A 1 87 ? 20.301 -11.314 40.128 1.00 36.19 87 GLY A O 1
ATOM 609 N N . PRO A 1 88 ? 21.765 -9.891 41.092 1.00 40.22 88 PRO A N 1
ATOM 610 C CA . PRO A 1 88 ? 21.526 -8.793 40.168 1.00 40.22 88 PRO A CA 1
ATOM 611 C C . PRO A 1 88 ? 22.159 -9.132 38.814 1.00 40.22 88 PRO A C 1
ATOM 613 O O . PRO A 1 88 ? 23.336 -8.884 38.569 1.00 40.22 88 PRO A O 1
ATOM 616 N N . GLY A 1 89 ? 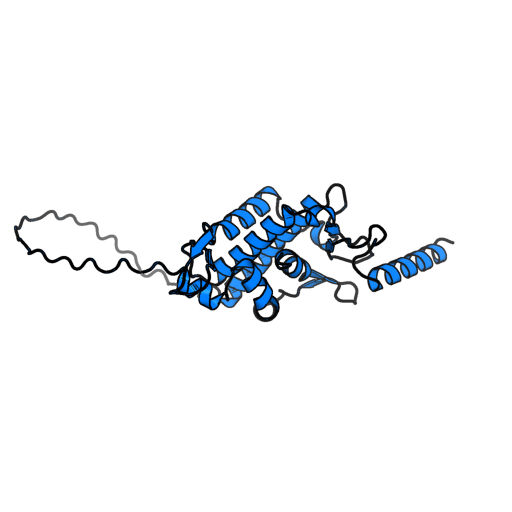21.377 -9.758 37.937 1.00 36.59 89 GLY A N 1
ATOM 617 C CA . GLY A 1 89 ? 21.690 -9.835 36.517 1.00 36.59 89 GLY A CA 1
ATOM 618 C C . GLY A 1 89 ? 21.422 -8.470 35.903 1.00 36.59 89 GLY A C 1
ATOM 619 O O . GLY A 1 89 ? 20.293 -7.990 35.967 1.00 36.59 89 GLY A O 1
ATOM 620 N N . ALA A 1 90 ? 22.471 -7.845 35.373 1.00 40.53 90 ALA A N 1
ATOM 621 C CA . ALA A 1 90 ? 22.436 -6.557 34.701 1.00 40.53 90 ALA A CA 1
ATOM 622 C C . ALA A 1 90 ? 21.221 -6.446 33.766 1.00 40.53 90 ALA A C 1
ATOM 624 O O . ALA A 1 90 ? 21.129 -7.143 32.754 1.00 40.53 90 ALA A O 1
ATOM 625 N N . ALA A 1 91 ? 20.292 -5.559 34.124 1.00 38.78 91 ALA A N 1
ATOM 626 C CA . ALA A 1 91 ? 19.284 -5.060 33.214 1.00 38.78 91 ALA A CA 1
ATOM 627 C C . ALA A 1 91 ? 20.022 -4.244 32.151 1.00 38.78 91 ALA A C 1
ATOM 629 O O . ALA A 1 91 ? 20.328 -3.070 32.341 1.00 38.78 91 ALA A O 1
ATOM 630 N N . GLY A 1 92 ? 20.374 -4.898 31.047 1.00 35.88 92 GLY A N 1
ATOM 631 C CA . GLY A 1 92 ? 20.584 -4.185 29.803 1.00 35.88 92 GLY A CA 1
ATOM 632 C C . GLY A 1 92 ? 19.250 -3.548 29.444 1.00 35.88 92 GLY A C 1
ATOM 633 O O . GLY A 1 92 ? 18.337 -4.246 29.007 1.00 35.88 92 GLY A O 1
ATOM 634 N N . SER A 1 93 ? 19.130 -2.248 29.694 1.00 40.94 93 SER A N 1
ATOM 635 C CA . SER A 1 93 ? 18.065 -1.387 29.191 1.00 40.94 93 SER A CA 1
ATOM 636 C C . SER A 1 93 ? 18.179 -1.344 27.669 1.00 40.94 93 SER A C 1
ATOM 638 O O . SER A 1 93 ? 18.732 -0.417 27.089 1.00 40.94 93 SER A O 1
ATOM 640 N N . GLY A 1 94 ? 17.747 -2.412 27.005 1.00 42.56 94 GLY A N 1
ATOM 641 C CA . GLY A 1 94 ? 17.424 -2.340 25.594 1.00 42.56 94 GLY A CA 1
ATOM 642 C C . GLY A 1 94 ? 16.158 -1.511 25.495 1.00 42.56 94 GLY A C 1
ATOM 643 O O . GLY A 1 94 ? 15.069 -2.063 25.639 1.00 42.56 94 GLY A O 1
ATOM 644 N N . GLU A 1 95 ? 16.301 -0.194 25.338 1.00 52.47 95 GLU A N 1
ATOM 645 C CA . GLU A 1 95 ? 15.205 0.670 24.908 1.00 52.47 95 GLU A CA 1
ATOM 646 C C . GLU A 1 95 ? 14.607 0.003 23.658 1.00 52.47 95 GLU A C 1
ATOM 648 O O . GLU A 1 95 ? 15.310 -0.220 22.668 1.00 52.47 95 GLU A O 1
ATOM 653 N N . GLY A 1 96 ? 13.349 -0.439 23.733 1.00 58.62 96 GLY A N 1
ATOM 654 C CA . GLY A 1 96 ? 12.659 -0.985 22.566 1.00 58.62 96 GLY A CA 1
ATOM 655 C C . GLY A 1 96 ? 12.641 0.046 21.430 1.00 58.62 96 GLY A C 1
ATOM 656 O O . GLY A 1 96 ? 12.837 1.235 21.692 1.00 58.62 96 GLY A O 1
ATOM 657 N N . PRO A 1 97 ? 12.397 -0.377 20.176 1.00 70.88 97 PRO A N 1
ATOM 658 C CA . PRO A 1 97 ? 12.339 0.564 19.065 1.00 70.88 97 PRO A CA 1
ATOM 659 C C . PRO A 1 97 ? 11.331 1.671 19.372 1.00 70.88 97 PRO A C 1
ATOM 661 O O . PRO A 1 97 ? 10.254 1.404 19.922 1.00 70.88 97 PRO A O 1
ATOM 664 N N . SER A 1 98 ? 11.679 2.904 19.006 1.00 85.50 98 SER A N 1
ATOM 665 C CA . SER A 1 98 ? 10.762 4.038 19.110 1.00 85.50 98 SER A CA 1
ATOM 666 C C . SER A 1 98 ? 9.440 3.746 18.377 1.00 85.50 98 SER A C 1
ATOM 668 O O . SER A 1 98 ? 9.363 2.875 17.502 1.00 85.50 98 SER A O 1
ATOM 670 N N . GLY A 1 99 ? 8.367 4.468 18.722 1.00 88.56 99 GLY A N 1
ATOM 671 C CA . GLY A 1 99 ? 7.065 4.296 18.060 1.00 88.56 99 GLY A CA 1
ATOM 672 C C . GLY A 1 99 ? 7.158 4.417 16.533 1.00 88.56 99 GLY A C 1
ATOM 673 O O . GLY A 1 99 ? 6.539 3.628 15.814 1.00 88.56 99 GLY A O 1
ATOM 674 N N . ASP A 1 100 ? 8.007 5.326 16.054 1.00 91.00 100 ASP A N 1
ATOM 675 C CA . ASP A 1 100 ? 8.248 5.573 14.632 1.00 91.00 100 ASP A CA 1
ATOM 676 C C . ASP A 1 100 ? 9.024 4.430 13.971 1.00 91.00 100 ASP A C 1
ATOM 678 O O . ASP A 1 100 ? 8.662 3.991 12.879 1.00 91.00 100 ASP A O 1
ATOM 682 N N . GLU A 1 101 ? 10.043 3.879 14.638 1.00 95.12 101 GLU A N 1
ATOM 683 C CA . GLU A 1 101 ? 10.766 2.691 14.159 1.00 95.12 101 GLU A CA 1
ATOM 684 C C . GLU A 1 101 ? 9.852 1.468 14.065 1.00 95.12 101 GLU A C 1
ATOM 686 O O . GLU A 1 101 ? 9.901 0.717 13.085 1.00 95.12 101 GLU A O 1
ATOM 691 N N . ARG A 1 102 ? 8.971 1.274 15.054 1.00 96.50 102 ARG A N 1
ATOM 692 C CA . ARG A 1 102 ? 7.971 0.203 15.014 1.00 96.50 102 ARG A CA 1
ATOM 693 C C . ARG A 1 102 ? 6.997 0.408 13.854 1.00 96.50 102 ARG A C 1
ATOM 695 O O . ARG A 1 102 ? 6.762 -0.531 13.093 1.00 96.50 102 ARG A O 1
ATOM 702 N N . MET A 1 103 ? 6.445 1.612 13.703 1.00 96.94 103 MET A N 1
ATOM 703 C CA . MET A 1 103 ? 5.530 1.955 12.609 1.00 96.94 103 MET A CA 1
ATOM 704 C C . MET A 1 103 ? 6.176 1.700 11.243 1.00 96.94 103 MET A C 1
ATOM 706 O O . MET A 1 103 ? 5.591 1.039 10.383 1.00 96.94 103 MET A O 1
ATOM 710 N N . HIS A 1 104 ? 7.406 2.182 11.061 1.00 98.19 104 HIS A N 1
ATOM 711 C CA . HIS A 1 104 ? 8.207 1.988 9.857 1.00 98.19 104 HIS A CA 1
ATOM 712 C C . HIS A 1 104 ? 8.416 0.509 9.533 1.00 98.19 104 HIS A C 1
ATOM 714 O O . HIS A 1 104 ? 8.109 0.075 8.420 1.00 98.19 104 HIS A O 1
ATOM 720 N N . GLY A 1 105 ? 8.864 -0.281 10.512 1.00 98.00 105 GLY A N 1
ATOM 721 C CA . GLY A 1 105 ? 9.080 -1.716 10.344 1.00 98.00 105 GLY A CA 1
ATOM 722 C C . GLY A 1 105 ? 7.807 -2.471 9.950 1.00 98.00 105 GLY A C 1
ATOM 723 O O . GLY A 1 105 ? 7.844 -3.314 9.048 1.00 98.00 105 GLY A O 1
ATOM 724 N N . GLU A 1 106 ? 6.667 -2.152 10.572 1.00 98.19 106 GLU A N 1
ATOM 725 C CA . GLU A 1 106 ? 5.374 -2.754 10.225 1.00 98.19 106 GLU A CA 1
ATOM 726 C C . GLU A 1 106 ? 4.895 -2.342 8.823 1.00 98.19 106 GLU A C 1
ATOM 728 O O . GLU A 1 106 ? 4.467 -3.206 8.055 1.00 98.19 106 GLU A O 1
ATOM 733 N N . LEU A 1 107 ? 5.041 -1.068 8.434 1.00 98.38 107 LEU A N 1
ATOM 734 C CA . LEU A 1 107 ? 4.706 -0.588 7.085 1.00 98.38 107 LEU A CA 1
ATOM 735 C C . LEU A 1 107 ? 5.529 -1.292 6.000 1.00 98.38 107 LEU A C 1
ATOM 737 O O . LEU A 1 107 ? 4.978 -1.760 4.999 1.00 98.38 107 LEU A O 1
ATOM 741 N N . VAL A 1 108 ? 6.845 -1.408 6.198 1.00 97.75 108 VAL A N 1
ATOM 742 C CA . VAL A 1 108 ? 7.736 -2.118 5.268 1.00 97.75 108 VAL A CA 1
ATOM 743 C C . VAL A 1 108 ? 7.329 -3.588 5.156 1.00 97.75 108 VAL A C 1
ATOM 745 O O . VAL A 1 108 ? 7.259 -4.129 4.046 1.00 97.75 108 VAL A O 1
ATOM 748 N N . ARG A 1 109 ? 7.007 -4.231 6.285 1.00 97.69 109 ARG A N 1
ATOM 749 C CA . ARG A 1 109 ? 6.601 -5.638 6.322 1.00 97.69 109 ARG A CA 1
ATOM 750 C C . ARG A 1 109 ? 5.259 -5.875 5.628 1.00 97.69 109 ARG A C 1
ATOM 752 O O . ARG A 1 109 ? 5.180 -6.744 4.755 1.00 97.69 109 ARG A O 1
ATOM 759 N N . ILE A 1 110 ? 4.223 -5.100 5.959 1.00 98.56 110 ILE A N 1
ATOM 760 C CA . ILE A 1 110 ? 2.895 -5.264 5.353 1.00 98.56 110 ILE A CA 1
ATOM 761 C C . ILE A 1 110 ? 2.914 -4.897 3.867 1.00 98.56 110 ILE A C 1
ATOM 763 O O . ILE A 1 110 ? 2.259 -5.565 3.070 1.00 98.56 110 ILE A O 1
ATOM 767 N N . ARG A 1 111 ? 3.741 -3.929 3.442 1.00 98.25 111 ARG A N 1
ATOM 768 C CA . ARG A 1 111 ? 3.985 -3.660 2.018 1.00 98.25 111 ARG A CA 1
ATOM 769 C C . ARG A 1 111 ? 4.505 -4.897 1.291 1.00 98.25 111 ARG A C 1
ATOM 771 O O . ARG A 1 111 ? 4.058 -5.173 0.179 1.00 98.25 111 ARG A O 1
ATOM 778 N N . GLY A 1 112 ? 5.429 -5.639 1.902 1.00 97.44 112 GLY A N 1
ATOM 779 C CA . GLY A 1 112 ? 5.911 -6.914 1.368 1.00 97.44 112 GLY A CA 1
ATOM 780 C C . GLY A 1 112 ? 4.772 -7.914 1.144 1.00 97.44 112 GLY A C 1
ATOM 781 O O . GLY A 1 112 ? 4.686 -8.516 0.073 1.00 97.44 112 GLY A O 1
ATOM 782 N N . ALA A 1 113 ? 3.846 -8.026 2.103 1.00 98.44 113 ALA A N 1
ATOM 783 C CA . ALA A 1 113 ? 2.654 -8.864 1.964 1.00 98.44 113 ALA A CA 1
ATOM 784 C C . ALA A 1 113 ? 1.726 -8.382 0.833 1.00 98.44 113 ALA A C 1
ATOM 786 O O . ALA A 1 113 ? 1.330 -9.185 -0.012 1.00 98.44 113 ALA A O 1
ATOM 787 N N . VAL A 1 114 ? 1.433 -7.077 0.751 1.00 98.44 114 VAL A N 1
ATOM 788 C CA . VAL A 1 114 ? 0.615 -6.498 -0.333 1.00 98.44 114 VAL A CA 1
ATOM 789 C C . VAL A 1 114 ? 1.224 -6.808 -1.700 1.00 98.44 114 VAL A C 1
ATOM 791 O O . VAL A 1 114 ? 0.533 -7.297 -2.595 1.00 98.44 114 VAL A O 1
ATOM 794 N N . ARG A 1 115 ? 2.532 -6.584 -1.865 1.00 97.88 115 ARG A N 1
ATOM 795 C CA . ARG A 1 115 ? 3.230 -6.841 -3.132 1.00 97.88 115 ARG A CA 1
ATOM 796 C C . ARG A 1 115 ? 3.256 -8.328 -3.493 1.00 97.88 115 ARG A C 1
ATOM 798 O O . ARG A 1 115 ? 3.070 -8.651 -4.664 1.00 97.88 115 ARG A O 1
ATOM 805 N N . ALA A 1 116 ? 3.379 -9.230 -2.518 1.00 97.81 116 ALA A N 1
ATOM 806 C CA . ALA A 1 116 ? 3.252 -10.673 -2.742 1.00 97.81 116 ALA A CA 1
ATOM 807 C C . ALA A 1 116 ? 1.855 -11.081 -3.227 1.00 97.81 116 ALA A C 1
ATOM 809 O O . ALA A 1 116 ? 1.728 -11.870 -4.167 1.00 97.81 116 ALA A O 1
ATOM 810 N N . LEU A 1 117 ? 0.796 -10.509 -2.651 1.00 98.25 117 LEU A N 1
ATOM 811 C CA . LEU A 1 117 ? -0.564 -10.781 -3.112 1.00 98.25 117 LEU A CA 1
ATOM 812 C C . LEU A 1 117 ? -0.850 -10.158 -4.485 1.00 98.25 117 LEU A C 1
ATOM 814 O O . LEU A 1 117 ? -1.538 -10.774 -5.297 1.00 98.25 117 LEU A O 1
ATOM 818 N N . PHE A 1 118 ? -0.279 -8.992 -4.797 1.00 97.88 118 PHE A N 1
ATOM 819 C CA . PHE A 1 118 ? -0.376 -8.389 -6.132 1.00 97.88 118 PHE A CA 1
ATOM 820 C C . PHE A 1 118 ? 0.349 -9.237 -7.180 1.00 97.88 118 PHE A C 1
ATOM 822 O O . PHE A 1 118 ? -0.218 -9.520 -8.234 1.00 97.88 118 PHE A O 1
ATOM 829 N N . ALA A 1 119 ? 1.557 -9.713 -6.870 1.00 97.31 119 ALA A N 1
ATOM 830 C CA . ALA A 1 119 ? 2.291 -10.665 -7.698 1.00 97.31 119 ALA A CA 1
ATOM 831 C C . ALA A 1 119 ? 1.472 -11.939 -7.963 1.00 97.31 119 ALA A C 1
ATOM 833 O O . ALA A 1 119 ? 1.381 -12.399 -9.101 1.00 97.31 119 ALA A O 1
ATOM 834 N N . ARG A 1 120 ? 0.810 -12.479 -6.931 1.00 97.12 120 ARG A N 1
ATOM 835 C CA . ARG A 1 120 ? -0.097 -13.624 -7.080 1.00 97.12 120 ARG A CA 1
ATOM 836 C C . ARG A 1 120 ? -1.303 -13.295 -7.961 1.00 97.12 120 ARG A C 1
ATOM 838 O O . ARG A 1 120 ? -1.707 -14.138 -8.760 1.00 97.12 120 ARG A O 1
ATOM 845 N N . ALA A 1 121 ? -1.871 -12.100 -7.825 1.00 97.25 121 ALA A N 1
ATOM 846 C CA . ALA A 1 121 ? -3.071 -11.678 -8.540 1.00 97.25 121 ALA A CA 1
ATOM 847 C C . ALA A 1 121 ? -2.846 -11.447 -10.043 1.00 97.25 121 ALA A C 1
ATOM 849 O O . ALA A 1 121 ? -3.789 -11.618 -10.816 1.00 97.25 121 ALA A O 1
ATOM 850 N N . VAL A 1 122 ? -1.623 -11.098 -10.463 1.00 96.69 122 VAL A N 1
ATOM 851 C CA . VAL A 1 122 ? -1.276 -10.911 -11.886 1.00 96.69 122 VAL A CA 1
ATOM 852 C C . VAL A 1 122 ? -0.858 -12.202 -12.600 1.00 96.69 122 VAL A C 1
ATOM 854 O O . VAL A 1 122 ? -0.643 -12.177 -13.812 1.00 96.69 122 VAL A O 1
ATOM 857 N N . ALA A 1 123 ? -0.760 -13.332 -11.891 1.00 94.56 123 ALA A N 1
ATOM 858 C CA . ALA A 1 123 ? -0.428 -14.625 -12.487 1.00 94.56 123 ALA A CA 1
ATOM 859 C C . ALA A 1 123 ? -1.480 -15.058 -13.540 1.00 94.56 123 ALA A C 1
ATOM 861 O O . ALA A 1 123 ? -2.673 -14.817 -13.341 1.00 94.56 123 ALA A O 1
ATOM 862 N N . PRO A 1 124 ? -1.075 -15.716 -14.649 1.00 92.75 124 PRO A N 1
ATOM 863 C CA . PRO A 1 124 ? 0.271 -16.219 -14.965 1.00 92.75 124 PRO A CA 1
ATOM 864 C C . PRO A 1 124 ? 1.246 -15.160 -15.516 1.00 92.75 124 PRO A C 1
ATOM 866 O O . PRO A 1 124 ? 2.364 -15.502 -15.891 1.00 92.75 124 PRO A O 1
ATOM 869 N N . GLY A 1 125 ? 0.849 -13.885 -15.584 1.00 90.81 125 GLY A N 1
ATOM 870 C CA . GLY A 1 125 ? 1.759 -12.795 -15.925 1.00 90.81 125 GLY A CA 1
ATOM 871 C C . GLY A 1 125 ? 2.924 -12.681 -14.938 1.00 90.81 125 GLY A C 1
ATOM 872 O O . GLY A 1 125 ? 2.826 -13.083 -13.778 1.00 90.81 125 GLY A O 1
ATOM 873 N N . ALA A 1 126 ? 4.042 -12.123 -15.407 1.00 91.38 126 ALA A N 1
ATOM 874 C CA . ALA A 1 126 ? 5.209 -11.913 -14.561 1.00 91.38 126 ALA A CA 1
ATOM 875 C C . ALA A 1 126 ? 4.907 -10.883 -13.452 1.00 91.38 126 ALA A C 1
ATOM 877 O O . ALA A 1 126 ? 4.264 -9.863 -13.730 1.00 91.38 126 ALA A O 1
ATOM 878 N N . PRO A 1 127 ? 5.392 -11.104 -12.216 1.00 94.25 127 PRO A N 1
ATOM 879 C CA . PRO A 1 127 ? 5.305 -10.105 -11.162 1.00 94.25 127 PRO A CA 1
ATOM 880 C C . PRO A 1 127 ? 6.163 -8.880 -11.496 1.00 94.25 127 PRO A C 1
ATOM 882 O O . PRO A 1 127 ? 6.959 -8.874 -12.442 1.00 94.25 127 PRO A O 1
ATOM 885 N N . SER A 1 128 ? 6.028 -7.825 -10.691 1.00 93.62 128 SER A N 1
ATOM 886 C CA . SER A 1 128 ? 6.935 -6.683 -10.788 1.00 93.62 128 SER A CA 1
ATOM 887 C C . SER A 1 128 ? 8.392 -7.127 -10.635 1.00 93.62 128 SER A C 1
ATOM 889 O O . SER A 1 128 ? 8.721 -7.992 -9.828 1.00 93.62 128 SER A O 1
ATOM 891 N N . ARG A 1 129 ? 9.309 -6.500 -11.379 1.00 89.31 129 ARG A N 1
ATOM 892 C CA . ARG A 1 129 ? 10.726 -6.886 -11.341 1.00 89.31 129 ARG A CA 1
ATOM 893 C C . ARG A 1 129 ? 11.390 -6.702 -9.983 1.00 89.31 129 ARG A C 1
ATOM 895 O O . ARG A 1 129 ? 12.265 -7.497 -9.654 1.00 89.31 129 ARG A O 1
ATOM 902 N N . ALA A 1 130 ? 10.950 -5.719 -9.197 1.00 89.31 130 ALA A N 1
ATOM 903 C CA . ALA A 1 130 ? 11.430 -5.551 -7.824 1.00 89.31 130 ALA A CA 1
ATOM 904 C C . ALA A 1 130 ? 11.099 -6.755 -6.929 1.00 89.31 130 ALA A C 1
ATOM 906 O O . ALA A 1 130 ? 11.758 -6.958 -5.921 1.00 89.31 130 ALA A O 1
ATOM 907 N N . ASP A 1 131 ? 10.110 -7.562 -7.307 1.00 88.31 131 ASP A N 1
ATOM 908 C CA . ASP A 1 131 ? 9.601 -8.649 -6.478 1.00 88.31 131 ASP A CA 1
ATOM 909 C C . ASP A 1 131 ? 10.254 -9.997 -6.804 1.00 88.31 131 ASP A C 1
ATOM 911 O O . ASP A 1 131 ? 10.187 -10.919 -6.002 1.00 88.31 131 ASP A O 1
ATOM 915 N N . SER A 1 132 ? 10.920 -10.118 -7.957 1.00 71.25 132 SER A N 1
ATOM 916 C CA . SER A 1 132 ? 11.398 -11.394 -8.522 1.00 71.25 132 SER A CA 1
ATOM 917 C C . SER A 1 132 ? 12.195 -12.302 -7.569 1.00 71.25 132 SER A C 1
ATOM 919 O O . SER A 1 132 ? 12.170 -13.517 -7.748 1.00 71.25 132 SER A O 1
ATOM 921 N N . HIS A 1 133 ? 12.838 -11.744 -6.538 1.00 73.75 133 HIS A N 1
ATOM 922 C CA . HIS A 1 133 ? 13.589 -12.497 -5.524 1.00 73.75 133 HIS A CA 1
ATOM 923 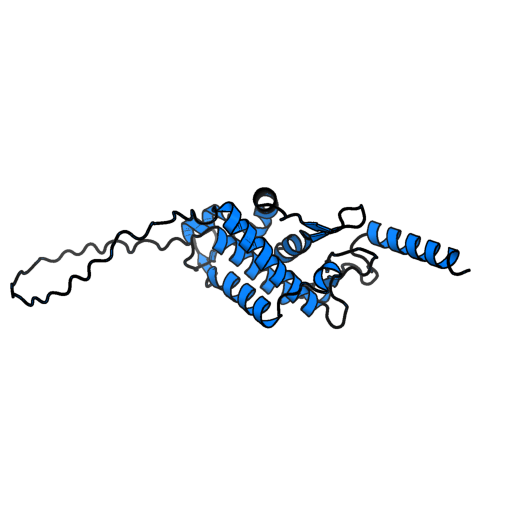C C . HIS A 1 133 ? 13.203 -12.168 -4.071 1.00 73.75 133 HIS A C 1
ATOM 925 O O . HIS A 1 133 ? 13.842 -12.664 -3.150 1.00 73.75 133 HIS A O 1
ATOM 931 N N . LEU A 1 134 ? 12.193 -11.321 -3.852 1.00 79.50 134 LEU A N 1
ATOM 932 C CA . LEU A 1 134 ? 11.917 -10.704 -2.545 1.00 79.50 134 LEU A CA 1
ATOM 933 C C . LEU A 1 134 ? 10.505 -10.986 -2.017 1.00 79.50 134 LEU A C 1
ATOM 935 O O . LEU A 1 134 ? 10.110 -10.435 -0.989 1.00 79.50 134 LEU A O 1
ATOM 939 N N . LEU A 1 135 ? 9.716 -11.808 -2.714 1.00 88.88 135 LEU A N 1
ATOM 940 C CA . LEU A 1 135 ? 8.335 -12.040 -2.312 1.00 88.88 135 LEU A CA 1
ATOM 941 C C . LEU A 1 135 ? 8.230 -12.868 -1.038 1.00 88.88 135 LEU A C 1
ATOM 943 O O . LEU A 1 135 ? 8.782 -13.961 -0.922 1.00 88.88 135 LEU A O 1
ATOM 947 N N . MET A 1 136 ? 7.416 -12.351 -0.123 1.00 94.62 136 MET A N 1
ATOM 948 C CA . MET A 1 136 ? 6.856 -13.128 0.969 1.00 94.62 136 MET A CA 1
ATOM 949 C C . MET A 1 136 ? 6.079 -14.329 0.409 1.00 94.62 136 MET A C 1
ATOM 951 O O . MET A 1 136 ? 5.407 -14.212 -0.619 1.00 94.62 136 MET A O 1
ATOM 955 N N . ASP A 1 137 ? 6.128 -15.463 1.112 1.00 96.25 137 ASP A N 1
ATOM 956 C CA . ASP A 1 137 ? 5.238 -16.592 0.835 1.00 96.25 137 ASP A CA 1
ATOM 957 C C . ASP A 1 137 ? 3.770 -16.129 0.807 1.00 96.25 137 ASP A C 1
ATOM 959 O O . ASP A 1 137 ? 3.327 -15.362 1.665 1.00 96.25 137 ASP A O 1
ATOM 963 N N . VAL A 1 138 ? 2.995 -16.620 -0.163 1.00 97.19 138 VAL A N 1
ATOM 964 C CA . VAL A 1 138 ? 1.597 -16.207 -0.354 1.00 97.19 138 VAL A CA 1
ATOM 965 C C . VAL A 1 138 ? 0.750 -16.566 0.867 1.00 97.19 138 VAL A C 1
ATOM 967 O O . VAL A 1 138 ? -0.100 -15.774 1.273 1.00 97.19 138 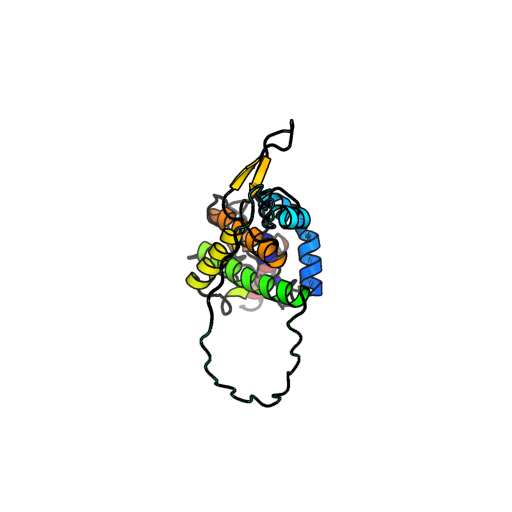VAL A O 1
ATOM 970 N N . GLY A 1 139 ? 0.987 -17.723 1.492 1.00 98.25 139 GLY A N 1
ATOM 971 C CA . GLY A 1 139 ? 0.278 -18.125 2.706 1.00 98.25 139 GLY A CA 1
ATOM 972 C C . GLY A 1 139 ? 0.579 -17.199 3.887 1.00 98.25 139 GLY A C 1
ATOM 973 O O . GLY A 1 139 ? -0.335 -16.797 4.611 1.00 98.25 139 GLY A O 1
ATOM 974 N N . ALA A 1 140 ? 1.846 -16.825 4.069 1.00 98.38 140 ALA A N 1
ATOM 975 C CA . ALA A 1 140 ? 2.257 -15.843 5.071 1.00 98.38 140 ALA A CA 1
ATOM 976 C C . ALA A 1 140 ? 1.657 -14.452 4.807 1.00 98.38 140 ALA A C 1
ATOM 978 O O . ALA A 1 140 ? 1.126 -13.838 5.734 1.00 98.38 140 ALA A O 1
ATOM 979 N N . ALA A 1 141 ? 1.657 -13.998 3.551 1.00 98.50 141 ALA A N 1
ATOM 980 C CA . ALA A 1 141 ? 1.064 -12.724 3.155 1.00 98.50 141 ALA A CA 1
ATOM 981 C C . ALA A 1 141 ? -0.451 -12.688 3.416 1.00 98.50 141 ALA A C 1
ATOM 983 O O . ALA A 1 141 ? -0.951 -11.727 4.000 1.00 98.50 141 ALA A O 1
ATOM 984 N N . LEU A 1 142 ? -1.175 -13.761 3.068 1.00 98.62 142 LEU A N 1
ATOM 985 C CA . LEU A 1 142 ? -2.606 -13.897 3.365 1.00 98.62 142 LEU A CA 1
ATOM 986 C C . LEU A 1 142 ? -2.881 -13.826 4.870 1.00 98.62 142 LEU A C 1
ATOM 988 O O . LEU A 1 142 ? -3.765 -13.083 5.295 1.00 98.62 142 LEU A O 1
ATOM 992 N N . 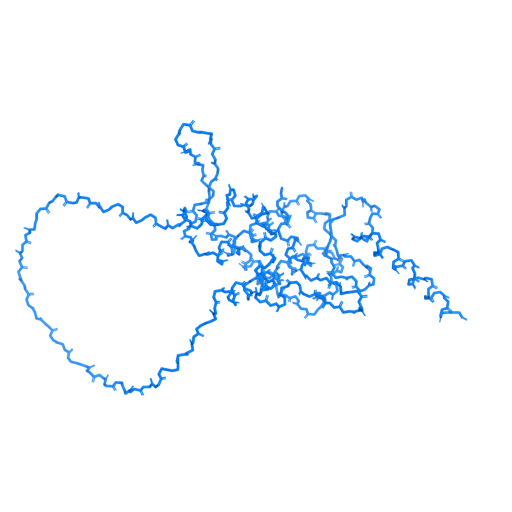ARG A 1 143 ? -2.119 -14.567 5.687 1.00 98.69 143 ARG A N 1
ATOM 993 C CA . ARG A 1 143 ? -2.270 -14.530 7.151 1.00 98.69 143 ARG A CA 1
ATOM 994 C C . ARG A 1 143 ? -2.037 -13.128 7.700 1.00 98.69 143 ARG A C 1
ATOM 996 O O . ARG A 1 143 ? -2.847 -12.666 8.492 1.00 98.69 143 ARG A O 1
ATOM 1003 N N . MET A 1 144 ? -0.979 -12.453 7.259 1.00 98.69 144 MET A N 1
ATOM 1004 C CA . MET A 1 144 ? -0.646 -11.103 7.712 1.00 98.69 144 MET A CA 1
ATOM 1005 C C . MET A 1 144 ? -1.749 -10.095 7.380 1.00 98.69 144 MET A C 1
ATOM 1007 O O . MET A 1 144 ? -2.191 -9.370 8.266 1.00 98.69 144 MET A O 1
ATOM 1011 N N . ILE A 1 145 ? -2.230 -10.083 6.134 1.00 98.62 145 ILE A N 1
ATOM 1012 C CA . ILE A 1 145 ? -3.288 -9.164 5.692 1.00 98.62 145 ILE A CA 1
ATOM 1013 C C . ILE A 1 145 ? -4.603 -9.434 6.427 1.00 98.62 145 ILE A C 1
ATOM 1015 O O . ILE A 1 145 ? -5.224 -8.495 6.923 1.00 98.62 145 ILE A O 1
ATOM 1019 N N . ASN A 1 146 ? -4.998 -10.703 6.567 1.00 98.38 146 ASN A N 1
ATOM 1020 C CA . ASN A 1 146 ? -6.232 -11.066 7.264 1.00 98.38 146 ASN A CA 1
ATOM 1021 C C . ASN A 1 146 ? -6.163 -10.759 8.766 1.00 98.38 146 ASN A C 1
ATOM 1023 O O . ASN A 1 146 ? -7.127 -10.240 9.322 1.00 98.38 146 ASN A O 1
ATOM 1027 N N . GLN A 1 147 ? -5.032 -11.039 9.424 1.00 97.44 147 GLN A N 1
ATOM 1028 C CA . GLN A 1 147 ? -4.835 -10.698 10.837 1.00 97.44 147 GLN A CA 1
ATOM 1029 C C . GLN A 1 147 ? -4.852 -9.187 11.050 1.00 97.44 147 GLN A C 1
ATOM 1031 O O . GLN A 1 147 ? -5.510 -8.715 11.971 1.00 97.44 147 GLN A O 1
ATOM 1036 N N . ALA A 1 148 ? -4.173 -8.428 10.184 1.00 97.44 148 ALA A N 1
ATOM 1037 C CA . ALA A 1 148 ? -4.178 -6.977 10.250 1.00 97.44 148 ALA A CA 1
ATOM 1038 C C . ALA A 1 148 ? -5.602 -6.428 10.102 1.00 97.44 148 ALA A C 1
ATOM 1040 O O . ALA A 1 148 ? -6.073 -5.744 11.005 1.00 97.44 148 ALA A O 1
ATOM 1041 N N . ALA A 1 149 ? -6.318 -6.792 9.033 1.00 96.38 149 ALA A N 1
ATOM 1042 C CA . ALA A 1 149 ? -7.692 -6.345 8.799 1.00 96.38 149 ALA A CA 1
ATOM 1043 C C . ALA A 1 149 ? -8.648 -6.739 9.938 1.00 96.38 149 ALA A C 1
ATOM 1045 O O . ALA A 1 149 ? -9.501 -5.947 10.334 1.00 96.38 149 ALA A O 1
ATOM 1046 N N . GLY A 1 150 ? -8.482 -7.943 10.496 1.00 95.12 150 GLY A N 1
ATOM 1047 C CA . GLY A 1 150 ? -9.306 -8.457 11.590 1.00 95.12 150 GLY A CA 1
ATOM 1048 C C . GLY A 1 150 ? -9.262 -7.606 12.862 1.00 95.12 150 GLY A C 1
ATOM 1049 O O . GLY A 1 150 ? -10.223 -7.628 13.630 1.00 95.12 150 GLY A O 1
ATOM 1050 N N . ARG A 1 151 ? -8.210 -6.800 13.068 1.00 93.75 151 ARG A N 1
ATOM 1051 C CA . ARG A 1 151 ? -8.106 -5.896 14.226 1.00 93.75 151 ARG A CA 1
ATOM 1052 C C . ARG A 1 151 ? -9.168 -4.790 14.245 1.00 93.75 151 ARG A C 1
ATOM 1054 O O . ARG A 1 151 ? -9.502 -4.314 15.326 1.00 93.75 151 ARG A O 1
ATOM 1061 N N . LEU A 1 152 ? -9.742 -4.421 13.091 1.00 90.44 152 LEU A N 1
ATOM 1062 C CA . LEU A 1 152 ? -10.879 -3.487 13.030 1.00 90.44 152 LEU A CA 1
ATOM 1063 C C . LEU A 1 152 ? -12.176 -4.087 13.588 1.00 90.44 152 LEU A C 1
ATOM 1065 O O . LEU A 1 152 ? -13.099 -3.344 13.912 1.00 90.44 152 LEU A O 1
ATOM 1069 N N . GLY A 1 153 ? -12.272 -5.412 13.717 1.00 90.81 153 GLY A N 1
ATOM 1070 C CA . GLY A 1 153 ? -13.501 -6.086 14.129 1.00 90.81 153 GLY A CA 1
ATOM 1071 C C . GLY A 1 153 ? -14.647 -5.928 13.121 1.00 90.81 153 GLY A C 1
ATOM 1072 O O . GLY A 1 153 ? -14.443 -5.645 11.941 1.00 90.81 153 GLY A O 1
ATOM 1073 N N . ALA A 1 154 ? -15.877 -6.151 13.588 1.00 90.19 154 ALA A N 1
ATOM 1074 C CA . ALA A 1 154 ? -17.075 -6.015 12.762 1.00 90.19 154 ALA A CA 1
ATOM 1075 C C . ALA A 1 154 ? -17.483 -4.545 12.591 1.00 90.19 154 ALA A C 1
ATOM 1077 O O . ALA A 1 154 ? -17.339 -3.748 13.521 1.00 90.19 154 ALA A O 1
ATOM 1078 N N . GLN A 1 155 ? -18.053 -4.202 11.433 1.00 90.00 155 GLN A N 1
ATOM 1079 C CA . GLN A 1 155 ? -18.727 -2.917 11.256 1.00 90.00 155 GLN A CA 1
ATOM 1080 C C . GLN A 1 155 ? -19.971 -2.851 12.144 1.00 90.00 155 GLN A C 1
ATOM 1082 O O . GLN A 1 155 ? -20.706 -3.828 12.294 1.00 90.00 155 GLN A O 1
ATOM 1087 N N . LYS A 1 156 ? -20.197 -1.679 12.723 1.00 88.56 156 LYS A N 1
ATOM 1088 C CA . LYS A 1 156 ? -21.348 -1.336 13.545 1.00 88.56 156 LYS A CA 1
ATOM 1089 C C . LYS A 1 156 ? -22.050 -0.148 12.915 1.00 88.56 156 LYS A C 1
ATOM 1091 O O . LYS A 1 156 ? -21.409 0.819 12.508 1.00 88.56 156 LYS A O 1
ATOM 1096 N N . LEU A 1 157 ? -23.367 -0.241 12.866 1.00 89.88 157 LEU A N 1
ATOM 1097 C CA . LEU A 1 157 ? -24.233 0.877 12.546 1.00 89.88 157 LEU A CA 1
ATOM 1098 C C . LEU A 1 157 ? -24.334 1.772 13.785 1.00 89.88 157 LEU A C 1
ATOM 1100 O O . LEU A 1 157 ? -24.597 1.272 14.882 1.00 89.88 157 LEU A O 1
ATOM 1104 N N . VAL A 1 158 ? -24.072 3.065 13.620 1.00 87.38 158 VAL A N 1
ATOM 1105 C CA . VAL A 1 158 ? -24.070 4.045 14.711 1.00 87.38 158 VAL A CA 1
ATOM 1106 C C . VAL A 1 158 ? -24.998 5.210 14.385 1.00 87.38 158 VAL A C 1
ATOM 1108 O O . VAL A 1 158 ? -25.075 5.635 13.238 1.00 87.38 158 VAL A O 1
ATOM 1111 N N . TRP A 1 159 ? -25.681 5.725 15.406 1.00 90.38 159 TRP A N 1
ATOM 1112 C CA . TRP A 1 159 ? -26.388 7.006 15.377 1.00 90.38 159 TRP A CA 1
ATOM 1113 C C . TRP A 1 159 ? -25.794 7.890 16.463 1.00 90.38 159 TRP A C 1
ATOM 1115 O O . TRP A 1 159 ? -25.794 7.516 17.638 1.00 90.38 159 TRP A O 1
ATOM 1125 N N . GLU A 1 160 ? -25.257 9.039 16.070 1.00 81.00 160 GLU A N 1
ATOM 1126 C CA . GLU A 1 160 ? -24.733 10.029 17.007 1.00 81.00 160 GLU A CA 1
ATOM 1127 C C . GLU A 1 160 ? -25.806 11.102 17.237 1.00 81.00 160 GLU A C 1
ATOM 1129 O O . GLU A 1 160 ? -25.993 12.007 16.427 1.00 81.00 160 GLU A O 1
ATOM 1134 N N . GLY A 1 161 ? -26.552 10.964 18.340 1.00 81.38 161 GLY A N 1
ATOM 1135 C CA . GLY A 1 161 ? -27.682 11.843 18.656 1.00 81.38 161 GLY A CA 1
ATOM 1136 C C . GLY A 1 161 ? -28.787 11.773 17.597 1.00 81.38 161 GLY A C 1
ATOM 1137 O O . GLY A 1 161 ? -29.117 10.689 17.122 1.00 81.38 161 GLY A O 1
ATOM 1138 N N . ASP A 1 162 ? -29.318 12.936 17.217 1.00 84.38 162 ASP A N 1
ATOM 1139 C CA . ASP A 1 162 ? -30.332 13.081 16.159 1.00 84.38 162 ASP A CA 1
ATOM 1140 C C . ASP A 1 162 ? -29.716 13.183 14.743 1.00 84.38 162 ASP A C 1
ATOM 1142 O O . ASP A 1 162 ? -30.372 13.634 13.805 1.00 84.38 162 ASP A O 1
ATOM 1146 N N . GLY A 1 163 ? -28.437 12.823 14.587 1.00 82.50 163 GLY A N 1
ATOM 1147 C CA . GLY A 1 163 ? -27.726 12.861 13.309 1.00 82.50 163 GLY A CA 1
ATOM 1148 C C . GLY A 1 163 ? -28.051 11.699 12.363 1.00 82.50 163 GLY A C 1
ATOM 1149 O O . GLY A 1 163 ? -28.770 10.755 12.701 1.00 82.50 163 GLY A O 1
ATOM 1150 N N . ASP A 1 164 ? -27.465 11.757 11.164 1.00 88.00 164 ASP A N 1
ATOM 1151 C CA . ASP A 1 164 ? -27.572 10.698 10.157 1.00 88.00 164 ASP A CA 1
ATOM 1152 C C . ASP A 1 164 ? -26.864 9.400 10.601 1.00 88.00 164 ASP A C 1
ATOM 1154 O O . ASP A 1 164 ? -25.852 9.450 11.312 1.00 88.00 164 ASP A O 1
ATOM 1158 N N . PRO A 1 165 ? -27.348 8.217 10.165 1.00 89.81 165 PRO A N 1
ATOM 1159 C CA . PRO A 1 165 ? -26.670 6.954 10.432 1.00 89.81 165 PRO A CA 1
ATOM 1160 C C . PRO A 1 165 ? -25.261 6.926 9.838 1.00 89.81 165 PRO A C 1
ATOM 1162 O O . PRO A 1 165 ? -25.056 7.204 8.656 1.00 89.81 165 PRO A O 1
ATOM 1165 N N . GLY A 1 166 ? -24.302 6.483 10.645 1.00 86.75 166 GLY A N 1
ATOM 1166 C CA . GLY A 1 166 ? -22.917 6.261 10.251 1.00 86.75 166 GLY A CA 1
ATOM 1167 C C . GLY A 1 166 ? -22.482 4.805 10.403 1.00 86.75 166 GLY A C 1
ATOM 1168 O O . GLY A 1 166 ? -23.173 3.964 10.983 1.00 86.75 166 GLY A O 1
ATOM 1169 N N . VAL A 1 167 ? -21.280 4.510 9.912 1.00 86.69 167 VAL A N 1
ATOM 1170 C CA . VAL A 1 167 ? -20.602 3.228 10.137 1.00 86.69 167 VAL A CA 1
ATOM 1171 C C . VAL A 1 167 ? -19.384 3.459 11.025 1.00 86.69 167 VAL A C 1
ATOM 1173 O O . VAL A 1 167 ? -18.620 4.403 10.827 1.00 86.69 167 VAL A O 1
ATOM 1176 N N . ALA A 1 168 ? -19.188 2.581 12.003 1.00 85.75 168 ALA A N 1
ATOM 1177 C CA . ALA A 1 168 ? -17.998 2.546 12.843 1.00 85.75 168 ALA A CA 1
ATOM 1178 C C . ALA A 1 168 ? -17.426 1.129 12.906 1.00 85.75 168 ALA A C 1
ATOM 1180 O O . ALA A 1 168 ? -18.154 0.141 12.828 1.00 85.75 168 ALA A O 1
ATOM 1181 N N . TRP A 1 169 ? -16.117 1.013 13.092 1.00 89.75 169 TRP A N 1
ATOM 1182 C CA . TRP A 1 169 ? -15.471 -0.272 13.347 1.00 89.75 169 TRP A CA 1
ATOM 1183 C C . TRP A 1 169 ? -15.580 -0.642 14.830 1.00 89.75 169 TRP A C 1
ATOM 1185 O O . TRP A 1 169 ? -15.350 0.186 15.707 1.00 89.75 169 TRP A O 1
ATOM 1195 N N . GLY A 1 170 ? -15.975 -1.885 15.109 1.00 82.12 170 GLY A N 1
ATOM 1196 C CA . GLY A 1 170 ? -16.255 -2.388 16.453 1.00 82.12 170 GLY A CA 1
ATOM 1197 C C . GLY A 1 170 ? -15.093 -3.089 17.156 1.00 82.12 170 GLY A C 1
ATOM 1198 O O . GLY A 1 170 ? -15.332 -3.681 18.210 1.00 82.12 170 GLY A O 1
ATOM 1199 N N . GLY A 1 171 ? -13.899 -3.093 16.559 1.00 76.94 171 GLY A N 1
ATOM 1200 C CA . GLY A 1 171 ? -12.670 -3.677 17.098 1.00 76.94 171 GLY A CA 1
ATOM 1201 C C . GLY A 1 171 ? -12.136 -2.940 18.327 1.00 76.94 171 GLY A C 1
ATOM 1202 O O . GLY A 1 171 ? -12.542 -1.821 18.623 1.00 76.94 171 GLY A O 1
ATOM 1203 N N . GLY A 1 172 ? -11.242 -3.605 19.064 1.00 69.38 172 GLY A N 1
ATOM 1204 C CA . GLY A 1 172 ? -10.797 -3.175 20.397 1.00 69.38 172 GLY A CA 1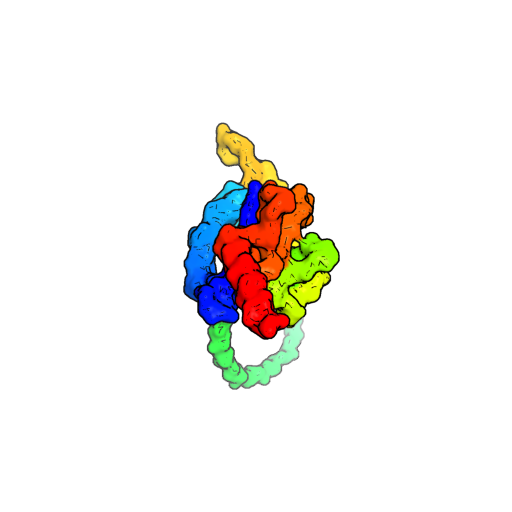
ATOM 1205 C C . GLY A 1 172 ? -9.371 -2.631 20.478 1.00 69.38 172 GLY A C 1
ATOM 1206 O O . GLY A 1 172 ? -8.844 -2.525 21.583 1.00 69.38 172 GLY A O 1
ATOM 1207 N N . THR A 1 173 ? -8.713 -2.347 19.348 1.00 83.12 173 THR A N 1
ATOM 1208 C CA . THR A 1 173 ? -7.366 -1.762 19.375 1.00 83.12 173 THR A CA 1
ATOM 1209 C C . THR A 1 173 ? -7.412 -0.249 19.236 1.00 83.12 173 THR A C 1
ATOM 1211 O O . THR A 1 173 ? -7.979 0.286 18.288 1.00 83.12 173 THR A O 1
ATOM 1214 N N . ALA A 1 174 ? -6.786 0.438 20.186 1.00 85.69 174 ALA A N 1
ATOM 1215 C CA . ALA A 1 174 ? -6.504 1.865 20.107 1.00 85.69 174 ALA A CA 1
ATOM 1216 C C . ALA A 1 174 ? -5.050 2.146 19.682 1.00 85.69 174 ALA A C 1
ATOM 1218 O O . ALA A 1 174 ? -4.662 3.309 19.604 1.00 85.69 174 ALA A O 1
ATOM 1219 N N . ASP A 1 175 ? -4.241 1.107 19.427 1.00 91.31 175 ASP A N 1
ATOM 1220 C CA . ASP A 1 175 ? -2.840 1.262 19.030 1.00 91.31 175 ASP A CA 1
ATOM 1221 C C . ASP A 1 175 ? -2.759 1.838 17.602 1.00 91.31 175 ASP A C 1
ATOM 1223 O O . ASP A 1 175 ? -3.216 1.186 16.654 1.00 91.31 175 ASP A O 1
ATOM 1227 N N . PRO A 1 176 ? -2.164 3.033 17.408 1.00 91.81 176 PRO A N 1
ATOM 1228 C CA . PRO A 1 176 ? -2.063 3.665 16.096 1.00 91.81 176 PRO A CA 1
ATOM 1229 C C . PRO A 1 176 ? -1.398 2.780 15.040 1.00 91.81 176 PRO A C 1
ATOM 1231 O O . PRO A 1 176 ? -1.841 2.767 13.892 1.00 91.81 176 PRO A O 1
ATOM 1234 N N . VAL A 1 177 ? -0.371 2.006 15.412 1.00 95.00 177 VAL A N 1
ATOM 1235 C CA . VAL A 1 177 ? 0.312 1.105 14.469 1.00 95.00 177 VAL A CA 1
ATOM 1236 C C . VAL A 1 177 ? -0.644 0.016 14.002 1.00 95.00 177 VAL A C 1
ATOM 1238 O O . VAL A 1 177 ? -0.743 -0.263 12.807 1.00 95.00 177 VAL A O 1
ATOM 1241 N N . GLU A 1 178 ? -1.391 -0.582 14.929 1.00 94.69 178 GLU A N 1
ATOM 1242 C CA . GLU A 1 178 ? -2.358 -1.619 14.591 1.00 94.69 178 GLU A CA 1
ATOM 1243 C C . GLU A 1 178 ? -3.491 -1.090 13.716 1.00 94.69 178 GLU A C 1
ATOM 1245 O O . GLU A 1 178 ? -3.866 -1.772 12.765 1.00 94.69 178 GLU A O 1
ATOM 1250 N N . LEU A 1 179 ? -3.987 0.123 13.976 1.00 94.19 179 LEU A N 1
ATOM 1251 C CA . LEU A 1 179 ? -5.016 0.766 13.155 1.00 94.19 179 LEU A CA 1
ATOM 1252 C C . LEU A 1 179 ? -4.532 1.050 11.729 1.00 94.19 179 LEU A C 1
ATOM 1254 O O . LEU A 1 179 ? -5.262 0.779 10.774 1.00 94.19 179 LEU A O 1
ATOM 1258 N N . VAL A 1 180 ? -3.294 1.529 11.568 1.00 96.50 180 VAL A N 1
ATOM 1259 C CA . VAL A 1 180 ? -2.673 1.723 10.247 1.00 96.50 180 VAL A CA 1
ATOM 1260 C C . VAL A 1 180 ? -2.567 0.387 9.508 1.00 96.50 180 VAL A C 1
ATOM 1262 O O . VAL A 1 180 ? -3.019 0.277 8.364 1.00 96.50 180 VAL A O 1
ATOM 1265 N N . MET A 1 181 ? -2.042 -0.659 10.157 1.00 97.62 181 MET A N 1
ATOM 1266 C CA . MET A 1 181 ? -1.950 -1.988 9.539 1.00 97.62 181 MET A CA 1
ATOM 1267 C C . MET A 1 181 ? -3.330 -2.540 9.183 1.00 97.62 181 MET A C 1
ATOM 1269 O O . MET A 1 181 ? -3.496 -3.158 8.131 1.00 97.62 181 MET A O 1
ATOM 1273 N N . ALA A 1 182 ? -4.329 -2.307 10.030 1.00 96.19 182 ALA A N 1
ATOM 1274 C CA . ALA A 1 182 ? -5.678 -2.790 9.809 1.00 96.19 182 ALA A CA 1
ATOM 1275 C C . ALA A 1 182 ? -6.371 -2.075 8.641 1.00 96.19 182 ALA A C 1
ATOM 1277 O O . ALA A 1 182 ? -6.997 -2.742 7.816 1.00 96.19 182 ALA A O 1
ATOM 1278 N N . GLY A 1 183 ? -6.176 -0.760 8.498 1.00 96.06 183 GLY A N 1
ATOM 1279 C CA . GLY A 1 183 ? -6.620 0.003 7.329 1.00 96.06 183 GLY A CA 1
ATOM 1280 C C . GLY A 1 183 ? -5.978 -0.494 6.028 1.00 96.06 183 GLY A C 1
ATOM 1281 O O . GLY A 1 183 ? -6.674 -0.757 5.046 1.00 96.06 183 GLY A O 1
ATOM 1282 N N . VAL A 1 184 ? -4.661 -0.728 6.028 1.00 98.31 184 VAL A N 1
ATOM 1283 C CA . VAL A 1 184 ? -3.956 -1.311 4.871 1.00 98.31 184 VAL A CA 1
ATOM 1284 C C . VAL A 1 184 ? -4.472 -2.718 4.556 1.00 98.31 184 VAL A C 1
ATOM 1286 O O . VAL A 1 184 ? -4.750 -3.032 3.395 1.00 98.31 184 VAL A O 1
ATOM 1289 N N . GLY A 1 185 ? -4.628 -3.567 5.575 1.00 98.06 185 GLY A N 1
ATOM 1290 C CA . GLY A 1 185 ? -5.150 -4.922 5.424 1.00 98.06 185 GLY A CA 1
ATOM 1291 C C . GLY A 1 185 ? -6.553 -4.921 4.817 1.00 98.06 185 GLY A C 1
ATOM 1292 O O . GLY A 1 185 ? -6.815 -5.645 3.856 1.00 98.06 185 GLY A O 1
ATOM 1293 N N . ARG A 1 186 ? -7.434 -4.047 5.313 1.00 96.69 186 ARG A N 1
ATOM 1294 C CA . ARG A 1 186 ? -8.801 -3.895 4.811 1.00 96.69 186 ARG A CA 1
ATOM 1295 C C . ARG A 1 186 ? -8.831 -3.411 3.362 1.00 96.69 186 ARG A C 1
ATOM 1297 O O . ARG A 1 186 ? -9.461 -4.070 2.538 1.00 96.69 186 ARG A O 1
ATOM 1304 N N . SER A 1 187 ? -8.094 -2.347 3.036 1.00 97.69 187 SER A N 1
ATOM 1305 C CA . SER A 1 187 ? -7.968 -1.848 1.657 1.00 97.69 187 SER A CA 1
ATOM 1306 C C . SER A 1 187 ? -7.441 -2.931 0.707 1.00 97.69 187 SER A C 1
ATOM 1308 O O . SER A 1 187 ? -7.923 -3.066 -0.415 1.00 97.69 187 SER A O 1
ATOM 1310 N N . THR A 1 188 ? -6.498 -3.761 1.164 1.00 98.50 188 THR A N 1
ATOM 1311 C CA . THR A 1 188 ? -5.947 -4.864 0.361 1.00 98.50 188 THR A CA 1
ATOM 1312 C C . THR A 1 188 ? -7.000 -5.929 0.055 1.00 98.50 188 THR A C 1
ATOM 1314 O O . THR A 1 188 ? -7.097 -6.378 -1.088 1.00 98.50 188 THR A O 1
ATOM 1317 N N . ILE A 1 189 ? -7.802 -6.321 1.052 1.00 97.88 189 ILE A N 1
ATOM 1318 C CA . ILE A 1 189 ? -8.900 -7.284 0.876 1.00 97.88 189 ILE A CA 1
ATOM 1319 C C . ILE A 1 189 ? -9.952 -6.721 -0.082 1.00 97.88 189 ILE A C 1
ATOM 1321 O O . ILE A 1 189 ? -10.333 -7.402 -1.034 1.00 97.88 189 ILE A O 1
ATOM 1325 N N . GLU A 1 190 ? -10.396 -5.483 0.139 1.00 96.44 190 GLU A N 1
ATOM 1326 C CA . GLU A 1 190 ? -11.400 -4.823 -0.704 1.00 96.44 190 GLU A CA 1
ATOM 1327 C C . GLU A 1 190 ? -10.937 -4.723 -2.157 1.00 96.44 190 GLU A C 1
ATOM 1329 O O . GLU A 1 190 ? -11.681 -5.079 -3.066 1.00 96.44 190 GLU A O 1
ATOM 1334 N N . PHE A 1 191 ? -9.685 -4.328 -2.384 1.00 97.25 191 PHE A N 1
ATOM 1335 C CA . PHE A 1 191 ? -9.122 -4.243 -3.724 1.00 97.25 191 PHE A CA 1
ATOM 1336 C C . PHE A 1 191 ? -9.019 -5.612 -4.415 1.00 97.25 191 PHE A C 1
ATOM 1338 O O . PHE A 1 191 ? -9.458 -5.776 -5.551 1.00 97.25 191 PHE A O 1
ATOM 1345 N N . LEU A 1 192 ? -8.446 -6.620 -3.748 1.00 97.38 192 LEU A N 1
ATOM 1346 C CA . LEU A 1 192 ? -8.206 -7.930 -4.369 1.00 97.38 192 LEU A CA 1
ATOM 1347 C C . LEU A 1 192 ? -9.485 -8.736 -4.614 1.00 97.38 192 LEU A C 1
ATOM 1349 O O . LEU A 1 192 ? -9.464 -9.668 -5.420 1.00 97.38 192 LEU A O 1
ATOM 1353 N N . THR A 1 193 ? -10.580 -8.388 -3.940 1.00 96.81 193 THR A N 1
ATOM 1354 C CA . THR A 1 193 ? -11.897 -9.010 -4.129 1.00 96.81 193 THR A CA 1
ATOM 1355 C C . THR A 1 193 ? -12.821 -8.205 -5.045 1.00 96.81 193 THR A C 1
ATOM 1357 O O . THR A 1 193 ? -13.919 -8.665 -5.350 1.00 96.81 193 THR A O 1
ATOM 1360 N N . SER A 1 194 ? -12.382 -7.042 -5.540 1.00 96.00 194 SER A N 1
ATOM 1361 C CA . SER A 1 194 ? -13.179 -6.204 -6.433 1.00 96.00 194 SER A CA 1
ATOM 1362 C C . SER A 1 194 ? -12.991 -6.524 -7.917 1.00 96.00 194 SER A C 1
ATOM 1364 O O . SER A 1 194 ? -12.111 -7.286 -8.329 1.00 96.00 194 SER A O 1
ATOM 1366 N N . ALA A 1 195 ? -13.808 -5.879 -8.754 1.00 94.31 195 ALA A N 1
ATOM 1367 C CA . ALA A 1 195 ? -13.669 -5.919 -10.206 1.00 94.31 195 ALA A CA 1
ATOM 1368 C C . ALA A 1 195 ? -12.325 -5.336 -10.695 1.00 94.31 195 ALA A C 1
ATOM 1370 O O . ALA A 1 195 ? -11.782 -5.807 -11.699 1.00 94.31 195 ALA A O 1
ATOM 1371 N N . ASP A 1 196 ? -11.740 -4.375 -9.970 1.00 94.44 196 ASP A N 1
ATOM 1372 C CA . ASP A 1 196 ? -10.472 -3.740 -10.354 1.00 94.44 196 ASP A CA 1
ATOM 1373 C C . ASP A 1 196 ? -9.282 -4.698 -10.280 1.00 94.44 196 ASP A C 1
ATOM 1375 O O . ASP A 1 196 ? -8.307 -4.529 -11.018 1.00 94.44 196 ASP A O 1
ATOM 1379 N N . ARG A 1 197 ? -9.386 -5.783 -9.502 1.00 95.81 197 ARG A N 1
ATOM 1380 C CA . ARG A 1 197 ? -8.407 -6.880 -9.511 1.00 95.81 197 ARG A CA 1
ATOM 1381 C C . ARG A 1 197 ? -8.120 -7.377 -10.932 1.00 95.81 197 ARG A C 1
ATOM 1383 O O . ARG A 1 197 ? -6.973 -7.665 -11.263 1.00 95.81 197 ARG A O 1
ATOM 1390 N N . ALA A 1 198 ? -9.137 -7.456 -11.797 1.00 94.75 198 ALA A N 1
ATOM 1391 C CA . ALA A 1 198 ? -8.976 -7.919 -13.179 1.00 94.75 198 ALA A CA 1
ATOM 1392 C C . ALA A 1 198 ? -8.180 -6.940 -14.063 1.00 94.75 198 ALA A C 1
ATOM 1394 O O . ALA A 1 198 ? -7.631 -7.344 -15.093 1.00 94.75 198 ALA A O 1
ATOM 1395 N N . ARG A 1 199 ? -8.082 -5.670 -13.657 1.00 95.50 199 ARG A N 1
ATOM 1396 C CA . ARG A 1 199 ? -7.319 -4.610 -14.332 1.00 95.50 199 ARG A CA 1
ATOM 1397 C C . ARG A 1 199 ? -5.893 -4.478 -13.802 1.00 95.50 199 ARG A C 1
ATOM 1399 O O . ARG A 1 199 ? -5.085 -3.810 -14.439 1.00 95.50 199 ARG A O 1
ATOM 1406 N N . LEU A 1 200 ? -5.549 -5.122 -12.686 1.00 97.19 200 LEU A N 1
ATOM 1407 C CA . LEU A 1 200 ? -4.201 -5.080 -12.119 1.00 97.19 200 LEU A CA 1
ATOM 1408 C C . LEU A 1 200 ? -3.170 -5.706 -13.070 1.00 97.19 200 LEU A C 1
ATOM 1410 O O . LEU A 1 200 ? -3.337 -6.826 -13.557 1.00 97.19 200 LEU A O 1
ATOM 1414 N N . ARG A 1 201 ? -2.070 -4.993 -13.308 1.00 97.06 201 ARG A N 1
ATOM 1415 C CA . ARG A 1 201 ? -0.933 -5.434 -14.124 1.00 97.06 201 ARG A CA 1
ATOM 1416 C C . ARG A 1 201 ? 0.383 -5.042 -13.463 1.00 97.06 201 ARG A C 1
ATOM 1418 O O . ARG A 1 201 ? 0.471 -4.005 -12.811 1.00 97.06 201 ARG A O 1
ATOM 1425 N N . ALA A 1 202 ? 1.436 -5.821 -13.695 1.00 96.56 202 ALA A N 1
ATOM 1426 C CA . ALA A 1 202 ? 2.809 -5.355 -13.517 1.00 96.56 202 ALA A CA 1
ATOM 1427 C C . ALA A 1 202 ? 3.261 -4.617 -14.788 1.00 96.56 202 ALA A C 1
ATOM 1429 O O . ALA A 1 202 ? 2.980 -5.063 -15.901 1.00 96.56 202 ALA A O 1
ATOM 1430 N N . CYS A 1 203 ? 3.950 -3.482 -14.654 1.00 95.50 203 CYS A N 1
ATOM 1431 C CA . CYS A 1 203 ? 4.437 -2.745 -15.819 1.00 95.50 203 CYS A CA 1
ATOM 1432 C C . CYS A 1 203 ? 5.580 -3.510 -16.514 1.00 95.50 203 CYS A C 1
ATOM 1434 O O . CYS A 1 203 ? 6.624 -3.717 -15.891 1.00 95.50 203 CYS A O 1
ATOM 1436 N N . PRO A 1 204 ? 5.455 -3.862 -17.809 1.00 93.94 204 PRO A N 1
ATOM 1437 C CA . PRO A 1 204 ? 6.468 -4.650 -18.512 1.00 93.94 204 PRO A CA 1
ATOM 1438 C C . PRO A 1 204 ? 7.672 -3.816 -18.975 1.00 93.94 204 PRO A C 1
ATOM 1440 O O . PRO A 1 204 ? 8.635 -4.367 -19.504 1.00 93.94 204 PRO A O 1
ATOM 1443 N N . ALA A 1 205 ? 7.631 -2.485 -18.824 1.00 93.06 205 ALA A N 1
ATOM 1444 C CA . ALA A 1 205 ? 8.703 -1.614 -19.293 1.00 93.06 205 ALA A CA 1
ATOM 1445 C C . ALA A 1 205 ? 10.040 -1.936 -18.622 1.00 93.06 205 ALA A C 1
ATOM 1447 O O . ALA A 1 205 ? 10.114 -2.299 -17.441 1.00 93.06 205 ALA A O 1
ATOM 1448 N N . ALA A 1 206 ? 11.128 -1.710 -19.355 1.00 88.38 206 ALA A N 1
ATOM 1449 C CA . ALA A 1 206 ? 12.458 -1.890 -18.837 1.00 88.38 206 ALA A CA 1
ATOM 1450 C C . ALA A 1 206 ? 12.646 -1.048 -17.572 1.00 88.38 206 ALA A C 1
ATOM 1452 O O . ALA A 1 206 ? 12.280 0.133 -17.530 1.00 88.38 206 ALA A O 1
ATOM 1453 N N . ARG A 1 207 ? 13.200 -1.692 -16.543 1.00 86.69 207 ARG A N 1
ATOM 1454 C CA . ARG A 1 207 ? 13.501 -1.152 -15.216 1.00 86.69 207 ARG A CA 1
ATOM 1455 C C . ARG A 1 207 ? 12.282 -0.621 -14.445 1.00 86.69 207 ARG A C 1
ATOM 1457 O O . ARG A 1 207 ? 12.448 -0.012 -13.398 1.00 86.69 207 ARG A O 1
ATOM 1464 N N . CYS A 1 208 ? 11.053 -0.843 -14.924 1.00 92.81 208 CYS A N 1
ATOM 1465 C CA . CYS A 1 208 ? 9.868 -0.476 -14.159 1.00 92.81 208 CYS A CA 1
ATOM 1466 C C . CYS A 1 208 ? 9.572 -1.522 -13.080 1.00 92.81 208 CYS A C 1
ATOM 1468 O O . CYS A 1 208 ? 9.717 -2.722 -13.307 1.00 92.81 208 CYS A O 1
ATOM 1470 N N . VAL A 1 209 ? 9.140 -1.041 -11.915 1.00 93.75 209 VAL A N 1
ATOM 1471 C CA . VAL A 1 209 ? 8.844 -1.859 -10.728 1.00 93.75 209 VAL A CA 1
ATOM 1472 C C . VAL A 1 209 ? 7.429 -1.628 -10.181 1.00 93.75 209 VAL A C 1
ATOM 1474 O O . VAL A 1 209 ? 7.071 -2.126 -9.109 1.00 93.75 209 VAL A O 1
ATOM 1477 N N . LYS A 1 210 ? 6.606 -0.876 -10.919 1.00 94.56 210 LYS A N 1
ATOM 1478 C CA . LYS A 1 210 ? 5.244 -0.527 -10.515 1.00 94.56 210 LYS A CA 1
ATOM 1479 C C . LYS A 1 210 ? 4.235 -1.584 -10.958 1.00 94.56 210 LYS A C 1
ATOM 1481 O O . LYS A 1 210 ? 4.306 -2.087 -12.082 1.00 94.56 210 LYS A O 1
ATOM 1486 N N . TYR A 1 211 ? 3.259 -1.832 -10.094 1.00 96.62 211 TYR A N 1
ATOM 1487 C CA . TYR A 1 211 ? 1.947 -2.316 -10.510 1.00 96.62 211 TYR A CA 1
ATOM 1488 C C . TYR A 1 211 ? 1.105 -1.134 -11.009 1.00 96.62 211 TYR A C 1
ATOM 1490 O O . TYR A 1 211 ? 1.408 0.012 -10.677 1.00 96.62 211 TYR A O 1
ATOM 1498 N N . PHE A 1 212 ? 0.092 -1.387 -11.835 1.00 95.81 212 PHE A N 1
ATOM 1499 C CA . PHE A 1 212 ? -0.864 -0.384 -12.309 1.00 95.81 212 PHE A CA 1
ATOM 1500 C C . PHE A 1 212 ? -2.222 -1.004 -12.632 1.00 95.81 212 PHE A C 1
ATOM 1502 O O . PHE A 1 212 ? -2.308 -2.208 -12.874 1.00 95.81 212 PHE A O 1
ATOM 1509 N N . LEU A 1 213 ? -3.268 -0.178 -12.623 1.00 95.44 213 LEU A N 1
ATOM 1510 C CA . LEU A 1 213 ? -4.573 -0.537 -13.163 1.00 95.44 213 LEU A CA 1
ATOM 1511 C C . LEU A 1 213 ? -4.616 -0.175 -14.644 1.00 95.44 213 LEU A C 1
ATOM 1513 O O . LEU A 1 213 ? -4.272 0.937 -15.035 1.00 95.44 213 LEU A O 1
ATOM 1517 N N . GLN A 1 214 ? -4.979 -1.153 -15.464 1.00 96.19 214 GLN A N 1
ATOM 1518 C CA . GLN A 1 214 ? -5.204 -0.977 -16.887 1.00 96.19 214 GLN A CA 1
ATOM 1519 C C . GLN A 1 214 ? -6.589 -0.348 -17.091 1.00 96.19 214 GLN A C 1
ATOM 1521 O O . GLN A 1 214 ? -7.607 -1.027 -16.938 1.00 96.19 214 GLN A O 1
ATOM 1526 N N . ASP A 1 215 ? -6.621 0.948 -17.396 1.00 93.38 215 ASP A N 1
ATOM 1527 C CA . ASP A 1 215 ? -7.860 1.708 -17.616 1.00 93.38 215 ASP A CA 1
ATOM 1528 C C . ASP A 1 215 ? -8.354 1.552 -19.061 1.00 93.38 215 ASP A C 1
ATOM 1530 O O . ASP A 1 215 ? -9.545 1.386 -19.306 1.00 93.38 215 ASP A O 1
ATOM 1534 N N . ASP A 1 216 ? -7.418 1.534 -20.015 1.00 94.06 216 ASP A N 1
ATOM 1535 C CA . ASP A 1 216 ? -7.665 1.269 -21.436 1.00 94.06 216 ASP A CA 1
ATOM 1536 C C . ASP A 1 216 ? -7.099 -0.119 -21.806 1.00 94.06 216 ASP A C 1
ATOM 1538 O O . ASP A 1 216 ? -5.935 -0.399 -21.496 1.00 94.06 216 ASP A O 1
ATOM 1542 N N . PRO A 1 217 ? -7.842 -0.998 -22.508 1.00 93.38 217 PRO A N 1
ATOM 1543 C CA . PRO A 1 217 ? -7.327 -2.287 -22.985 1.00 93.38 217 PRO A CA 1
ATOM 1544 C C . PRO A 1 217 ? -6.024 -2.204 -23.804 1.00 93.38 217 PRO A C 1
ATOM 1546 O O . PRO A 1 217 ? -5.246 -3.158 -23.837 1.00 93.38 217 PRO A O 1
ATOM 1549 N N . ARG A 1 218 ? -5.756 -1.065 -24.454 1.00 94.00 218 ARG A N 1
ATOM 1550 C CA . ARG A 1 218 ? -4.525 -0.770 -25.208 1.00 94.00 218 ARG A CA 1
ATOM 1551 C C . ARG A 1 218 ? -3.390 -0.242 -24.328 1.00 94.00 218 ARG A C 1
ATOM 1553 O O . ARG A 1 218 ? -2.257 -0.132 -24.799 1.00 94.00 218 ARG A O 1
ATOM 1560 N N . GLN A 1 219 ? -3.651 0.097 -23.065 1.00 95.94 219 GLN A N 1
ATOM 1561 C CA . GLN A 1 219 ? -2.628 0.550 -22.129 1.00 95.94 219 GLN A CA 1
ATOM 1562 C C . GLN A 1 219 ? -1.710 -0.620 -21.762 1.00 95.94 219 GLN A C 1
ATOM 1564 O O . GLN A 1 219 ? -2.058 -1.496 -20.974 1.00 95.94 219 GLN A O 1
ATOM 1569 N N . MET A 1 220 ? -0.504 -0.615 -22.328 1.00 94.81 220 MET A N 1
ATOM 1570 C CA . MET A 1 220 ? 0.510 -1.645 -22.076 1.00 94.81 220 MET A CA 1
ATOM 1571 C C . MET A 1 220 ? 1.473 -1.290 -20.935 1.00 94.81 220 MET A C 1
ATOM 1573 O O . MET A 1 220 ? 2.188 -2.159 -20.444 1.00 94.81 220 MET A O 1
ATOM 1577 N N . TRP A 1 221 ? 1.530 -0.019 -20.523 1.00 96.19 221 TRP A N 1
ATOM 1578 C CA . TRP A 1 221 ? 2.490 0.484 -19.537 1.00 96.19 221 TRP A CA 1
ATOM 1579 C C . TRP A 1 221 ? 1.814 1.370 -18.495 1.00 96.19 221 TRP A C 1
ATOM 1581 O O . TRP A 1 221 ? 0.838 2.059 -18.789 1.00 96.19 221 TRP A O 1
ATOM 1591 N N . CYS A 1 222 ? 2.407 1.443 -17.301 1.00 95.06 222 CYS A N 1
ATOM 1592 C CA . CYS A 1 222 ? 1.875 2.259 -16.208 1.00 95.06 222 CYS A CA 1
ATOM 1593 C C . CYS A 1 222 ? 1.895 3.772 -16.485 1.00 95.06 222 CYS A C 1
ATOM 1595 O O . CYS A 1 222 ? 1.280 4.528 -15.745 1.00 95.06 222 CYS A O 1
ATOM 1597 N N . SER A 1 223 ? 2.655 4.243 -17.483 1.00 93.69 223 SER A N 1
ATOM 1598 C CA . SER A 1 223 ? 2.705 5.658 -17.865 1.00 93.69 223 SER A CA 1
ATOM 1599 C C . SER A 1 223 ? 3.245 5.870 -19.281 1.00 93.69 223 SER A C 1
ATOM 1601 O O . SER A 1 223 ? 3.971 5.027 -19.821 1.00 93.69 223 SER A O 1
ATOM 1603 N N . ALA A 1 224 ? 2.968 7.046 -19.855 1.00 93.50 224 ALA A N 1
ATOM 1604 C CA . ALA A 1 224 ? 3.509 7.467 -21.150 1.00 93.50 224 ALA A CA 1
ATOM 1605 C C . ALA A 1 224 ? 5.049 7.472 -21.176 1.00 93.50 224 ALA A C 1
ATOM 1607 O O . ALA A 1 224 ? 5.655 7.030 -22.150 1.00 93.50 224 ALA A O 1
ATOM 1608 N N . SER A 1 225 ? 5.692 7.888 -20.078 1.00 91.94 225 SER A N 1
ATOM 1609 C CA . SER A 1 225 ? 7.156 7.850 -19.931 1.00 91.94 225 SER A CA 1
ATOM 1610 C C . SER A 1 225 ? 7.714 6.423 -20.052 1.00 91.94 225 SER A C 1
ATOM 1612 O O . SER A 1 225 ? 8.709 6.198 -20.743 1.00 91.94 225 SER A O 1
ATOM 1614 N N . CYS A 1 226 ? 7.039 5.427 -19.464 1.00 94.56 226 CYS A N 1
ATOM 1615 C CA . CYS A 1 226 ? 7.427 4.024 -19.624 1.00 94.56 226 CYS A CA 1
ATOM 1616 C C . CYS A 1 226 ? 7.276 3.544 -21.075 1.00 94.56 226 CYS A C 1
ATOM 1618 O O . CYS A 1 226 ? 8.171 2.873 -21.586 1.00 94.56 226 CYS A O 1
ATOM 1620 N N . GLY A 1 227 ? 6.200 3.943 -21.759 1.00 94.06 227 GLY A N 1
ATOM 1621 C CA . GLY A 1 227 ? 6.015 3.644 -23.181 1.00 94.06 227 GLY A CA 1
ATOM 1622 C C . GLY A 1 227 ? 7.077 4.289 -24.079 1.00 94.06 227 GLY A C 1
ATOM 1623 O O . GLY A 1 227 ? 7.620 3.628 -24.965 1.00 94.06 227 GLY A O 1
ATOM 1624 N N . ASN A 1 228 ? 7.431 5.554 -23.831 1.00 93.81 228 ASN A N 1
ATOM 1625 C CA . ASN A 1 228 ? 8.497 6.250 -24.559 1.00 93.81 228 ASN A CA 1
ATOM 1626 C C . ASN A 1 228 ? 9.849 5.544 -24.371 1.00 93.81 228 ASN A 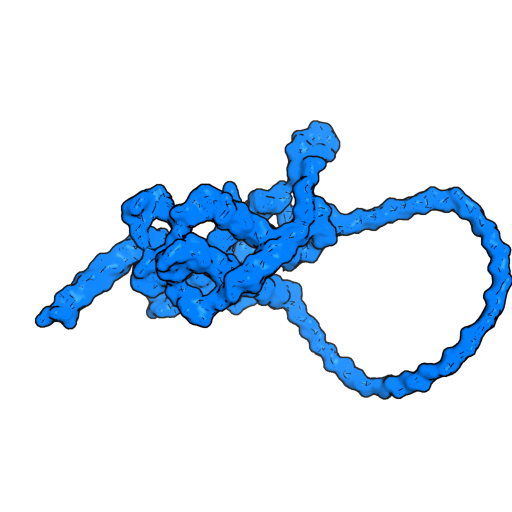C 1
ATOM 1628 O O . ASN A 1 228 ? 10.548 5.290 -25.352 1.00 93.81 228 ASN A O 1
ATOM 1632 N N . ARG A 1 229 ? 10.183 5.154 -23.132 1.00 91.62 229 ARG A N 1
ATOM 1633 C CA . ARG A 1 229 ? 11.415 4.413 -22.819 1.00 91.62 229 ARG A CA 1
ATOM 1634 C C . ARG A 1 229 ? 11.512 3.097 -23.592 1.00 91.62 229 ARG A C 1
ATOM 1636 O O . ARG A 1 229 ? 12.560 2.802 -24.158 1.00 91.62 229 ARG A O 1
ATOM 1643 N N . GLU A 1 230 ? 10.423 2.338 -23.691 1.00 94.69 230 GLU A N 1
ATOM 1644 C CA . GLU A 1 230 ? 10.423 1.087 -24.459 1.00 94.69 230 GLU A CA 1
ATOM 1645 C C . GLU A 1 230 ? 10.543 1.291 -25.970 1.00 94.69 230 GLU A C 1
ATOM 1647 O O . GLU A 1 230 ? 11.204 0.499 -26.650 1.00 94.69 230 GLU A O 1
ATOM 1652 N N . ARG A 1 231 ? 9.960 2.365 -26.516 1.00 93.75 231 ARG A N 1
ATOM 1653 C CA . ARG A 1 231 ? 10.166 2.728 -27.928 1.00 93.75 231 ARG A CA 1
ATOM 1654 C C . ARG A 1 231 ? 11.637 3.035 -28.211 1.00 93.75 231 ARG A C 1
ATOM 1656 O O . ARG A 1 231 ? 12.183 2.520 -29.187 1.00 93.75 231 ARG A O 1
ATOM 1663 N N . VAL A 1 232 ? 12.287 3.791 -27.327 1.00 91.88 232 VAL A N 1
ATOM 1664 C CA . VAL A 1 232 ? 13.720 4.109 -27.415 1.00 91.88 232 VAL A CA 1
ATOM 1665 C C . VAL A 1 232 ? 14.584 2.845 -27.293 1.00 91.88 232 VAL A C 1
ATOM 1667 O O . VAL A 1 232 ? 15.431 2.602 -28.151 1.00 91.88 232 VAL A O 1
ATOM 1670 N N . ASN A 1 233 ? 14.328 1.978 -26.307 1.00 90.44 233 ASN A N 1
ATOM 1671 C CA . ASN A 1 233 ? 15.062 0.715 -26.133 1.00 90.44 233 ASN A CA 1
ATOM 1672 C C . ASN A 1 233 ? 14.981 -0.186 -27.373 1.00 90.44 233 ASN A C 1
ATOM 1674 O O . ASN A 1 233 ? 15.975 -0.784 -27.786 1.00 90.44 233 ASN A O 1
ATOM 1678 N N . ARG A 1 234 ? 13.798 -0.276 -27.993 1.00 91.06 234 ARG A N 1
ATOM 1679 C CA . ARG A 1 234 ? 13.597 -1.045 -29.228 1.00 91.06 234 ARG A CA 1
ATOM 1680 C C . ARG A 1 234 ? 14.440 -0.502 -30.380 1.00 91.06 234 ARG A C 1
ATOM 1682 O O . ARG A 1 234 ? 14.983 -1.288 -31.150 1.00 91.06 234 ARG A O 1
ATOM 1689 N N . HIS A 1 235 ? 14.543 0.819 -30.499 1.00 91.25 235 HIS A N 1
ATOM 1690 C CA . HIS A 1 235 ? 15.347 1.481 -31.524 1.00 91.25 235 HIS A CA 1
ATOM 1691 C C . HIS A 1 235 ? 16.847 1.210 -31.355 1.00 91.25 235 HIS A C 1
ATOM 1693 O O . HIS A 1 235 ? 17.503 0.823 -32.319 1.00 91.25 235 HIS A O 1
ATOM 1699 N N . TYR A 1 236 ? 17.374 1.312 -30.129 1.00 88.69 236 TYR A N 1
ATOM 1700 C CA . TYR A 1 236 ? 18.772 0.966 -29.839 1.00 88.69 236 TYR A CA 1
ATOM 1701 C C . TYR A 1 236 ? 19.083 -0.505 -30.108 1.00 88.69 236 TYR A C 1
ATOM 1703 O O . TYR A 1 236 ? 20.075 -0.805 -30.765 1.00 88.69 236 TYR A O 1
ATOM 1711 N N . ARG A 1 237 ? 18.210 -1.427 -29.675 1.00 88.94 237 ARG A N 1
ATOM 1712 C CA . ARG A 1 237 ? 18.382 -2.865 -29.937 1.00 88.94 237 ARG A CA 1
ATOM 1713 C C . ARG A 1 237 ? 18.516 -3.159 -31.428 1.00 88.94 237 ARG A C 1
ATOM 1715 O O . ARG A 1 237 ? 19.400 -3.914 -31.789 1.00 88.94 237 ARG A O 1
ATOM 1722 N N . LYS A 1 238 ? 17.698 -2.520 -32.273 1.00 87.31 238 LYS A N 1
ATOM 1723 C CA . LYS A 1 238 ? 17.772 -2.666 -33.737 1.00 87.31 238 LYS A CA 1
ATOM 1724 C C . LYS A 1 238 ? 19.083 -2.147 -34.335 1.00 87.31 238 LYS A C 1
ATOM 1726 O O . LYS A 1 238 ? 19.531 -2.691 -35.332 1.00 87.31 238 LYS A O 1
ATOM 1731 N N . ARG A 1 239 ? 19.670 -1.094 -33.756 1.00 82.81 239 ARG A N 1
ATOM 1732 C CA . ARG A 1 239 ? 20.929 -0.483 -34.226 1.00 82.81 239 ARG A CA 1
ATOM 1733 C C . ARG A 1 239 ? 22.190 -1.195 -33.746 1.00 82.81 239 ARG A C 1
ATOM 1735 O O . ARG A 1 239 ? 23.241 -0.975 -34.324 1.00 82.81 239 ARG A O 1
ATOM 1742 N N . HIS A 1 240 ? 22.100 -1.983 -32.680 1.00 71.12 240 HIS A N 1
ATOM 1743 C CA . HIS A 1 240 ? 23.224 -2.756 -32.142 1.00 71.12 240 HIS A CA 1
ATOM 1744 C C . HIS A 1 240 ? 23.185 -4.239 -32.533 1.00 71.12 240 HIS A C 1
ATOM 1746 O O . HIS A 1 240 ? 24.085 -4.985 -32.166 1.00 71.12 240 HIS A O 1
ATOM 1752 N N . SER A 1 241 ? 22.140 -4.679 -33.236 1.00 66.44 241 SER A N 1
ATOM 1753 C CA . SER A 1 241 ? 21.990 -6.047 -33.745 1.00 66.44 241 SER A CA 1
ATOM 1754 C C . SER A 1 241 ? 22.192 -6.164 -35.262 1.00 66.44 241 SER A C 1
ATOM 1756 O O . SER A 1 241 ? 21.831 -7.192 -35.829 1.00 66.44 241 SER A O 1
ATOM 1758 N N . GLY A 1 242 ? 22.678 -5.109 -35.918 1.00 47.88 242 GLY A N 1
ATOM 1759 C CA . GLY A 1 242 ? 23.067 -5.076 -37.330 1.00 47.88 242 GLY A CA 1
ATOM 1760 C C . GLY A 1 242 ? 24.464 -4.498 -37.451 1.00 47.88 242 GLY A C 1
ATOM 1761 O O . GLY A 1 242 ? 25.148 -4.880 -38.419 1.00 47.88 242 GLY A O 1
#

Foldseek 3Di:
DFCLLQLLLPLWWAPVPLDTHHQLPDLVSLVVSCVVCQVSLCVLQVHGLLVLLVVLAPPPPPPPPDDDDDDDDDDDDDDDDDDDDDDDDDPPPPPPDDLSRVLSVLSVVLSLLSQLVLCVLQPVDGGFPVPPPRHDDNVVSLVQLCVLLCQLPDWDWDDDPPDDIGIHRNHRHSRSSSSVSNSSSSVSVDCCPDPQSVQWDHAPAPSTRHIAGNPDPPPRGRDPVSVVNRVVVVVVVVVVVD

Sequence (242 aa):
MSTLAFALAATIKHDGHGGIADLLATPADAAAWLEQQQDQFVEVLGRPLAEQARHSAPRAPAAAAGDGPATSGPGAAGSNEGAVRRGPGAAGSGEGPSGDERMHGELVRIRGAVRALFARAVAPGAPSRADSHLLMDVGAALRMINQAAGRLGAQKLVWEGDGDPGVAWGGGTADPVELVMAGVGRSTIEFLTSADRARLRACPAARCVKYFLQDDPRQMWCSASCGNRERVNRHYRKRHSG